Protein AF-A0A8T0YC42-F1 (afdb_monomer_lite)

Structure (mmCIF, N/CA/C/O backbone):
data_AF-A0A8T0YC42-F1
#
_entry.id   AF-A0A8T0YC42-F1
#
loop_
_atom_site.group_PDB
_atom_site.id
_atom_site.type_symbol
_atom_site.label_atom_id
_atom_site.label_alt_id
_atom_site.label_comp_id
_atom_site.label_asym_id
_atom_site.label_entity_id
_atom_site.label_seq_id
_atom_site.pdbx_PDB_ins_code
_atom_site.Cartn_x
_atom_site.Cartn_y
_atom_site.Cartn_z
_atom_site.occupancy
_atom_site.B_iso_or_equiv
_atom_site.auth_seq_id
_atom_site.auth_comp_id
_atom_site.auth_asym_id
_atom_site.auth_atom_id
_atom_site.pdbx_PDB_model_num
ATOM 1 N N . MET A 1 1 ? -12.239 -12.175 25.244 1.00 77.94 1 MET A N 1
ATOM 2 C CA . MET A 1 1 ? -12.585 -11.251 26.354 1.00 77.94 1 MET A CA 1
ATOM 3 C C . MET A 1 1 ? -13.807 -10.373 26.078 1.00 77.94 1 MET A C 1
ATOM 5 O O . MET A 1 1 ? -14.738 -10.450 26.862 1.00 77.94 1 MET A O 1
ATOM 9 N N . ARG A 1 2 ? -13.878 -9.600 24.978 1.00 87.69 2 ARG A N 1
ATOM 10 C CA . ARG A 1 2 ? -14.980 -8.627 24.759 1.00 87.69 2 ARG A CA 1
ATOM 11 C C . ARG A 1 2 ? -16.399 -9.222 24.763 1.00 87.69 2 ARG A C 1
ATOM 13 O O . ARG A 1 2 ? -17.273 -8.683 25.426 1.00 87.69 2 ARG A O 1
ATOM 20 N N . TRP A 1 3 ? -16.608 -10.341 24.064 1.00 89.44 3 TRP A N 1
ATOM 21 C CA . TRP A 1 3 ? -17.907 -11.028 24.036 1.00 89.44 3 TRP A CA 1
ATOM 22 C C . TRP A 1 3 ? -18.300 -11.611 25.396 1.00 89.44 3 TRP A C 1
ATOM 24 O O . TRP A 1 3 ? -19.439 -11.449 25.804 1.00 89.44 3 TRP A O 1
ATOM 34 N N . ARG A 1 4 ? -17.350 -12.194 26.142 1.00 90.62 4 ARG A N 1
ATOM 35 C CA . ARG A 1 4 ? -17.601 -12.711 27.502 1.00 90.62 4 ARG A CA 1
ATOM 36 C C . ARG A 1 4 ? -18.089 -11.602 28.439 1.00 90.62 4 ARG A C 1
ATOM 38 O O . ARG A 1 4 ? -19.062 -11.801 29.151 1.00 90.62 4 ARG A O 1
ATOM 45 N N . ALA A 1 5 ? -17.464 -10.425 28.374 1.00 90.88 5 ALA A N 1
ATOM 46 C CA . ALA A 1 5 ? -17.879 -9.266 29.161 1.00 90.88 5 ALA A CA 1
ATOM 47 C C . ALA A 1 5 ? -19.314 -8.824 28.840 1.00 90.88 5 ALA A C 1
ATOM 49 O O . ALA A 1 5 ? -20.097 -8.554 29.741 1.00 90.88 5 ALA A O 1
ATOM 50 N N . ILE A 1 6 ? -19.673 -8.795 27.554 1.00 90.25 6 ILE A N 1
ATOM 51 C CA . ILE A 1 6 ? -21.025 -8.416 27.140 1.00 90.25 6 ILE A CA 1
ATOM 52 C C . ILE A 1 6 ? -22.054 -9.469 27.515 1.00 90.25 6 ILE A C 1
ATOM 54 O O . ILE A 1 6 ? -23.131 -9.092 27.947 1.00 90.25 6 ILE A O 1
ATOM 58 N N . VAL A 1 7 ? -21.745 -10.758 27.384 1.00 92.06 7 VAL A N 1
ATOM 59 C CA . VAL A 1 7 ? -22.663 -11.823 27.804 1.00 92.06 7 VAL A CA 1
ATOM 60 C C . VAL A 1 7 ? -22.965 -11.695 29.300 1.00 92.06 7 VAL A C 1
ATOM 62 O O . VAL A 1 7 ? -24.129 -11.702 29.681 1.00 92.06 7 VAL A O 1
ATOM 65 N N . LEU A 1 8 ? -21.947 -11.473 30.137 1.00 92.38 8 LEU A N 1
ATOM 66 C CA . LEU A 1 8 ? -22.137 -11.250 31.575 1.00 92.38 8 LEU A CA 1
ATOM 67 C C . LEU A 1 8 ? -22.990 -10.009 31.877 1.00 92.38 8 LEU A C 1
ATOM 69 O O . LEU A 1 8 ? -23.868 -10.061 32.728 1.00 92.38 8 LEU A O 1
ATOM 73 N N . MET A 1 9 ? -22.775 -8.909 31.157 1.00 90.69 9 MET A N 1
ATOM 74 C CA . MET A 1 9 ? -23.529 -7.671 31.378 1.00 90.69 9 MET A CA 1
ATOM 75 C C . MET A 1 9 ? -24.954 -7.697 30.805 1.00 90.69 9 MET A C 1
ATOM 77 O O . MET A 1 9 ? -25.846 -7.094 31.384 1.00 90.69 9 MET A O 1
ATOM 81 N N . TYR A 1 10 ? -25.163 -8.319 29.641 1.00 88.75 10 TYR A N 1
ATOM 82 C CA . TYR A 1 10 ? -26.409 -8.225 28.869 1.00 88.75 10 TYR A CA 1
ATOM 83 C C . TYR A 1 10 ? -27.331 -9.432 29.060 1.00 88.75 10 TYR A C 1
ATOM 85 O O . TYR A 1 10 ? -28.539 -9.253 29.112 1.00 88.75 10 TYR A O 1
ATOM 93 N N . VAL A 1 11 ? -26.777 -10.646 29.157 1.00 90.38 11 VAL A N 1
ATOM 94 C CA . VAL A 1 11 ? -27.565 -11.879 29.350 1.00 90.38 11 VAL A CA 1
ATOM 95 C C . VAL A 1 11 ? -27.768 -12.152 30.835 1.00 90.38 11 VAL A C 1
ATOM 97 O O . VAL A 1 11 ? -28.872 -12.469 31.256 1.00 90.38 11 VAL A O 1
ATOM 100 N N . TYR A 1 12 ? -26.705 -12.004 31.628 1.00 92.81 12 TYR A N 1
ATOM 101 C CA . TYR A 1 12 ? -26.731 -12.301 33.062 1.00 92.81 12 TYR A CA 1
ATOM 102 C C . TYR A 1 12 ? -26.984 -11.070 33.944 1.00 92.81 12 TYR A C 1
ATOM 104 O O . TYR A 1 12 ? -27.000 -11.200 35.164 1.00 92.81 12 TYR A O 1
ATOM 112 N N . SER A 1 13 ? -27.165 -9.884 33.348 1.00 89.94 13 SER A N 1
ATOM 113 C CA . SER A 1 13 ? -27.439 -8.621 34.055 1.00 89.94 13 SER A CA 1
ATOM 114 C C . SER A 1 13 ? -26.465 -8.310 35.203 1.00 89.94 13 SER A C 1
ATOM 116 O O . SER A 1 13 ? -26.831 -7.664 36.183 1.00 89.94 13 SER A O 1
ATOM 118 N N . VAL A 1 14 ? -25.211 -8.764 35.094 1.00 91.50 14 VAL A N 1
ATOM 119 C CA . VAL A 1 14 ? -24.181 -8.539 36.115 1.00 91.50 14 VAL A CA 1
ATOM 120 C C . VAL A 1 14 ? -23.726 -7.083 36.074 1.00 91.50 14 VAL A C 1
ATOM 122 O O . VAL A 1 14 ? -23.529 -6.504 35.000 1.00 91.50 14 VAL A O 1
ATOM 125 N N . GLU A 1 15 ? -23.508 -6.495 37.251 1.00 92.25 15 GLU A N 1
ATOM 126 C CA . GLU A 1 15 ? -23.072 -5.109 37.371 1.00 92.25 15 GLU A CA 1
ATOM 127 C C . GLU A 1 15 ? -21.742 -4.855 36.641 1.00 92.25 15 GLU A C 1
ATOM 129 O O . GLU A 1 15 ? -20.778 -5.625 36.719 1.00 92.25 15 GLU A O 1
ATOM 134 N N . THR A 1 16 ? -21.670 -3.722 35.938 1.00 90.50 16 THR A N 1
ATOM 135 C CA . THR A 1 16 ? -20.488 -3.346 35.147 1.00 90.50 16 THR A CA 1
ATOM 136 C C . THR A 1 16 ? -19.205 -3.242 35.976 1.00 90.50 16 THR A C 1
ATOM 138 O O . THR A 1 16 ? -18.130 -3.534 35.451 1.00 90.50 16 THR A O 1
ATOM 141 N N . ALA A 1 17 ? -19.308 -2.867 37.255 1.00 91.94 17 ALA A N 1
ATOM 142 C CA . ALA A 1 17 ? -18.184 -2.796 38.183 1.00 91.94 17 ALA A CA 1
ATOM 143 C C . ALA A 1 17 ? -17.611 -4.190 38.483 1.00 91.94 17 ALA A C 1
ATOM 145 O O . ALA A 1 17 ? -16.402 -4.390 38.383 1.00 91.94 17 ALA A O 1
ATOM 146 N N . THR A 1 18 ? -18.468 -5.178 38.742 1.00 91.81 18 THR A N 1
ATOM 147 C CA . THR A 1 18 ? -18.066 -6.569 38.997 1.00 91.81 18 THR A CA 1
ATOM 148 C C . THR A 1 18 ? -17.459 -7.216 37.758 1.00 91.81 18 THR A C 1
ATOM 150 O O . THR A 1 18 ? -16.449 -7.911 37.827 1.00 91.81 18 THR A O 1
ATOM 153 N N . VAL A 1 19 ? -18.023 -6.952 36.577 1.00 92.69 19 VAL A N 1
ATOM 154 C CA . VAL A 1 19 ? -17.445 -7.451 35.320 1.00 92.69 19 VAL A CA 1
ATOM 155 C C . VAL A 1 19 ? -16.082 -6.802 35.048 1.00 92.69 19 VAL A C 1
ATOM 157 O O . VAL A 1 19 ? -15.172 -7.470 34.555 1.00 92.69 19 VAL A O 1
ATOM 160 N N . ALA A 1 20 ? -15.915 -5.520 35.390 1.00 93.44 20 ALA A N 1
ATOM 161 C CA . ALA A 1 20 ? -14.646 -4.808 35.262 1.00 93.44 20 ALA A CA 1
ATOM 162 C C . ALA A 1 20 ? -13.553 -5.400 36.159 1.00 93.44 20 ALA A C 1
ATOM 164 O O . ALA A 1 20 ? -12.429 -5.585 35.687 1.00 93.44 20 ALA A O 1
ATOM 165 N N . THR A 1 21 ? -13.876 -5.737 37.410 1.00 93.50 21 THR A N 1
ATOM 166 C CA . THR A 1 21 ? -12.927 -6.344 38.353 1.00 93.50 21 THR A CA 1
ATOM 167 C C . THR A 1 21 ? -12.585 -7.780 37.964 1.00 93.50 21 THR A C 1
ATOM 169 O O . THR A 1 21 ? -11.407 -8.103 37.837 1.00 93.50 21 THR A O 1
ATOM 172 N N . VAL A 1 22 ? -13.584 -8.618 37.665 1.00 92.81 22 VAL A N 1
ATOM 173 C CA . VAL A 1 22 ? -13.388 -10.035 37.301 1.00 92.81 22 VAL A CA 1
ATOM 174 C C . VAL A 1 22 ? -12.597 -10.192 36.000 1.00 92.81 22 VAL A C 1
ATOM 176 O O . VAL A 1 22 ? -11.754 -11.078 35.884 1.00 92.81 22 VAL A O 1
ATOM 179 N N . LEU A 1 23 ? -12.854 -9.343 35.001 1.00 90.56 23 LEU A N 1
ATOM 180 C CA . LEU A 1 23 ? -12.176 -9.416 33.702 1.00 90.56 23 LEU A CA 1
ATOM 181 C C . LEU A 1 23 ? -10.963 -8.482 33.591 1.00 90.56 23 LEU A C 1
ATOM 183 O O . LEU A 1 23 ? -10.387 -8.389 32.504 1.00 90.56 23 LEU A O 1
ATOM 187 N N . GLY A 1 24 ? -10.608 -7.749 34.651 1.00 92.12 24 GLY A N 1
ATOM 188 C CA . GLY A 1 24 ? -9.506 -6.779 34.649 1.00 92.12 24 GLY A CA 1
ATOM 189 C C . GLY A 1 24 ? -9.635 -5.713 33.554 1.00 92.12 24 GLY A C 1
ATOM 190 O O . GLY A 1 24 ? -8.649 -5.321 32.933 1.00 92.12 24 GLY A O 1
ATOM 191 N N . THR A 1 25 ? -10.861 -5.292 33.230 1.00 91.25 25 THR A N 1
ATOM 192 C CA . THR A 1 25 ? -11.139 -4.365 32.122 1.00 91.25 25 THR A CA 1
ATOM 193 C C . THR A 1 25 ? -11.740 -3.067 32.643 1.00 91.25 25 THR A C 1
ATOM 195 O O . THR A 1 25 ? -12.588 -3.090 33.520 1.00 91.25 25 THR A O 1
ATOM 198 N N . SER A 1 26 ? -11.377 -1.912 32.078 1.00 92.81 26 SER A N 1
ATOM 199 C CA . SER A 1 26 ? -11.952 -0.645 32.547 1.00 92.81 26 SER A CA 1
ATOM 200 C C . SER A 1 26 ? -13.455 -0.533 32.259 1.00 92.81 26 SER A C 1
ATOM 202 O O . SER A 1 26 ? -13.915 -0.846 31.156 1.00 92.81 26 SER A O 1
ATOM 204 N N . VAL A 1 27 ? -14.207 0.029 33.213 1.00 91.81 27 VAL A N 1
ATOM 205 C CA . VAL A 1 27 ? -15.653 0.305 33.085 1.00 91.81 27 VAL A CA 1
ATOM 206 C C . VAL A 1 27 ? -15.957 1.126 31.825 1.00 91.81 27 VAL A C 1
ATOM 208 O O . VAL A 1 27 ? -16.914 0.854 31.103 1.00 91.81 27 VAL A O 1
ATOM 211 N N . ARG A 1 28 ? -15.082 2.079 31.472 1.00 91.44 28 ARG A N 1
ATOM 212 C CA . ARG A 1 28 ? -15.203 2.871 30.233 1.00 91.44 28 ARG A CA 1
ATOM 213 C C . ARG A 1 28 ? -15.161 2.005 28.969 1.00 91.44 28 ARG A C 1
ATOM 215 O O . ARG A 1 28 ? -15.899 2.264 28.017 1.00 91.44 28 ARG A O 1
ATOM 222 N N . SER A 1 29 ? -14.304 0.983 28.943 1.00 90.75 29 SER A N 1
ATOM 223 C CA . SER A 1 29 ? -14.208 0.057 27.808 1.00 90.75 29 SER A CA 1
ATOM 224 C C . SER A 1 29 ? -15.459 -0.806 27.694 1.00 90.75 29 SER A C 1
ATOM 226 O O . SER A 1 29 ? -15.990 -0.948 26.592 1.00 90.75 29 SER A O 1
ATOM 228 N N . LEU A 1 30 ? -15.962 -1.304 28.828 1.00 92.12 30 LEU A N 1
ATOM 229 C CA . LEU A 1 30 ? -17.213 -2.061 28.907 1.00 92.12 30 LEU A CA 1
ATOM 230 C C . LEU A 1 30 ? -18.400 -1.235 28.404 1.00 92.12 30 LEU A C 1
ATOM 232 O O . LEU A 1 30 ? -19.116 -1.676 27.506 1.00 92.12 30 LEU A O 1
ATOM 236 N N . GLY A 1 31 ? -18.541 0.008 28.875 1.00 90.88 31 GLY A N 1
ATOM 237 C CA . GLY A 1 31 ? -19.588 0.924 28.416 1.00 90.88 31 GLY A CA 1
ATOM 238 C C . GLY A 1 31 ? -19.510 1.219 26.914 1.00 90.88 31 GLY A C 1
ATOM 239 O O . GLY A 1 31 ? -20.532 1.249 26.225 1.00 90.88 31 GLY A O 1
ATOM 240 N N . ARG A 1 32 ? -18.299 1.368 26.358 1.00 89.81 32 ARG A N 1
ATOM 241 C CA . ARG A 1 32 ? -18.109 1.557 24.910 1.00 89.81 32 ARG A CA 1
ATOM 242 C C . ARG A 1 32 ? -18.530 0.325 24.109 1.00 89.81 32 ARG A C 1
ATOM 244 O O . ARG A 1 32 ? -19.129 0.479 23.045 1.00 89.81 32 ARG A O 1
ATOM 251 N N . TRP A 1 33 ? -18.206 -0.877 24.582 1.00 90.75 33 TRP A N 1
ATOM 252 C CA . TRP A 1 33 ? -18.598 -2.125 23.922 1.00 90.75 33 TRP A CA 1
ATOM 253 C C . TRP A 1 33 ? -20.109 -2.348 24.001 1.00 90.75 33 TRP A C 1
ATOM 255 O O . TRP A 1 33 ? -20.721 -2.657 22.982 1.00 90.75 33 TRP A O 1
ATOM 265 N N . TYR A 1 34 ? -20.713 -2.089 25.161 1.00 89.12 34 TYR A N 1
ATOM 266 C CA . TYR A 1 34 ? -22.157 -2.173 25.369 1.00 89.12 34 TYR A CA 1
ATOM 267 C C . TYR A 1 34 ? -22.934 -1.207 24.463 1.00 89.12 34 TYR A C 1
ATOM 269 O O . TYR A 1 34 ? -23.887 -1.583 23.785 1.00 89.12 34 TYR A O 1
ATOM 277 N N . ARG A 1 35 ? -22.484 0.048 24.347 1.00 90.00 35 ARG A N 1
ATOM 278 C CA . ARG A 1 35 ? -23.101 1.006 23.417 1.00 90.00 35 ARG A CA 1
ATOM 279 C C . ARG A 1 35 ? -22.968 0.561 21.960 1.00 90.00 35 ARG A C 1
ATOM 281 O O . ARG A 1 35 ? -23.878 0.776 21.166 1.00 90.00 35 ARG A O 1
ATOM 288 N N . ARG A 1 36 ? -21.837 -0.052 21.601 1.00 87.38 36 ARG A N 1
ATOM 289 C CA . ARG A 1 36 ? -21.600 -0.536 20.238 1.00 87.38 36 ARG A CA 1
ATOM 290 C C . ARG A 1 36 ? -22.492 -1.723 19.887 1.00 87.38 36 ARG A C 1
ATOM 292 O O . ARG A 1 36 ? -23.058 -1.708 18.801 1.00 87.38 36 ARG A O 1
ATOM 299 N N . ILE A 1 37 ? -22.680 -2.690 20.789 1.00 90.00 37 ILE A N 1
ATOM 300 C CA . ILE A 1 37 ? -23.564 -3.825 20.499 1.00 90.00 37 ILE A CA 1
ATOM 301 C C . ILE A 1 37 ? -25.017 -3.371 20.330 1.00 90.00 37 ILE A C 1
ATOM 303 O O . ILE A 1 37 ? -25.670 -3.811 19.393 1.00 90.00 37 ILE A O 1
ATOM 307 N N . ARG A 1 38 ? -25.484 -2.399 21.130 1.00 86.94 38 ARG A N 1
ATOM 308 C CA . ARG A 1 38 ? -26.826 -1.816 20.952 1.00 86.94 38 ARG A CA 1
ATOM 309 C C . ARG A 1 38 ? -27.004 -1.084 19.619 1.00 86.94 38 ARG A C 1
ATOM 311 O O . ARG A 1 38 ? -28.122 -1.010 19.131 1.00 86.94 38 ARG A O 1
ATOM 318 N N . LYS A 1 39 ? -25.930 -0.526 19.048 1.00 88.19 39 LYS A N 1
ATOM 319 C CA . LYS A 1 39 ? -25.987 0.236 17.790 1.00 88.19 39 LYS A CA 1
ATOM 320 C C . LYS A 1 39 ? -25.787 -0.629 16.542 1.00 88.19 39 LYS A C 1
ATOM 322 O O . LYS A 1 39 ? -26.446 -0.398 15.540 1.00 88.19 39 LYS A O 1
ATOM 327 N N . THR A 1 40 ? -24.840 -1.564 16.579 1.00 84.44 40 THR A N 1
ATOM 328 C CA . THR A 1 40 ? -24.346 -2.287 15.390 1.00 84.44 40 THR A CA 1
ATOM 329 C C . THR A 1 40 ? -24.599 -3.797 15.476 1.00 84.44 40 THR A C 1
ATOM 331 O O . THR A 1 40 ? -24.353 -4.510 14.513 1.00 84.44 40 THR A O 1
ATOM 334 N N . GLY A 1 41 ? -25.018 -4.322 16.634 1.00 85.25 41 GLY A N 1
ATOM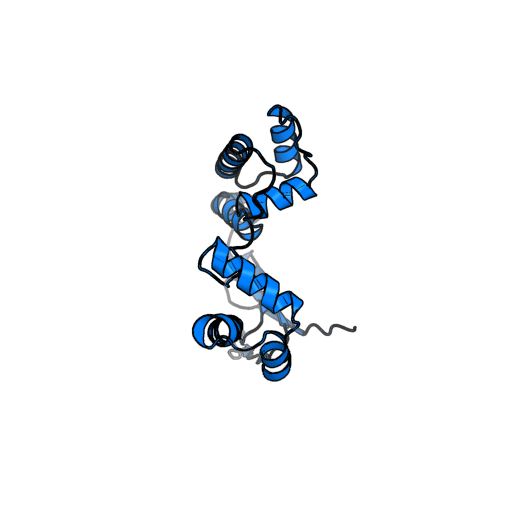 335 C CA . GLY A 1 41 ? -25.139 -5.767 16.879 1.00 85.25 41 GLY A CA 1
ATOM 336 C C . GLY A 1 41 ? -23.797 -6.498 17.020 1.00 85.25 41 GLY A C 1
ATOM 337 O O . GLY A 1 41 ? -23.768 -7.700 17.263 1.00 85.25 41 GLY A O 1
ATOM 338 N N . ASN A 1 42 ? -22.667 -5.790 16.903 1.00 84.88 42 ASN A N 1
ATOM 339 C CA . ASN A 1 42 ? -21.331 -6.377 16.968 1.00 84.88 42 ASN A CA 1
ATOM 340 C C . ASN A 1 42 ? -20.418 -5.611 17.933 1.00 84.88 42 ASN A C 1
ATOM 342 O O . ASN A 1 42 ? -20.509 -4.399 18.117 1.00 84.88 42 ASN A O 1
ATOM 346 N N . VAL A 1 43 ? -19.508 -6.348 18.555 1.00 82.06 43 VAL A N 1
ATOM 347 C CA . VAL A 1 43 ? -18.555 -5.878 19.567 1.00 82.06 43 VAL A CA 1
ATOM 348 C C . VAL A 1 43 ? -17.187 -5.597 18.955 1.00 82.06 43 VAL A C 1
ATOM 350 O O . VAL A 1 43 ? -16.390 -4.808 19.484 1.00 82.06 43 VAL A O 1
ATOM 353 N N . LEU A 1 44 ? -16.891 -6.266 17.840 1.00 81.06 44 LEU A N 1
ATOM 354 C CA . LEU A 1 44 ? -15.644 -6.094 17.117 1.00 81.06 44 LEU A CA 1
ATOM 355 C C . LEU 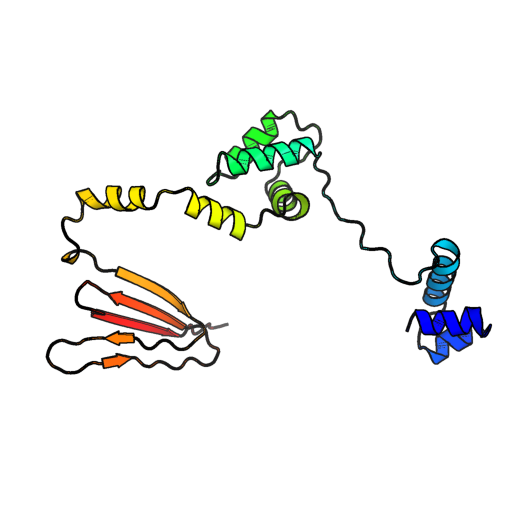A 1 44 ? -15.520 -4.652 16.619 1.00 81.06 44 LEU A C 1
ATOM 357 O O . LEU A 1 44 ? -16.496 -3.920 16.462 1.00 81.06 44 LEU A O 1
ATOM 361 N N . LYS A 1 45 ? -14.275 -4.198 16.468 1.00 71.81 45 LYS A N 1
ATOM 362 C CA . LYS A 1 45 ? -14.039 -2.919 15.802 1.00 71.81 45 LYS A CA 1
ATOM 363 C C . LYS A 1 45 ? -14.458 -3.097 14.347 1.00 71.81 45 LYS A C 1
ATOM 365 O O . LYS A 1 45 ? -14.152 -4.138 13.765 1.00 71.81 45 LYS A O 1
ATOM 370 N N . ASP A 1 46 ? -15.101 -2.080 13.785 1.00 69.44 46 ASP A N 1
ATOM 371 C CA . ASP A 1 46 ? -15.274 -2.001 12.340 1.00 69.44 46 ASP A CA 1
ATOM 372 C C . ASP A 1 46 ? -13.910 -2.183 11.674 1.00 69.44 46 ASP A C 1
ATOM 374 O O . ASP A 1 46 ? -12.873 -1.806 12.249 1.00 69.44 46 ASP A O 1
ATOM 378 N N . LYS A 1 47 ? -13.908 -2.789 10.479 1.00 70.62 47 LYS A N 1
ATOM 379 C CA . LYS A 1 47 ? -12.695 -2.876 9.661 1.00 70.62 47 LYS A CA 1
ATOM 380 C C . LYS A 1 47 ? -12.059 -1.481 9.636 1.00 70.62 47 LYS A C 1
ATOM 382 O O . LYS A 1 47 ? -12.801 -0.496 9.533 1.00 70.62 47 LYS A O 1
ATOM 387 N N . PRO A 1 48 ? -10.728 -1.370 9.816 1.00 65.25 48 PRO A N 1
ATOM 388 C CA . PRO A 1 48 ? -10.078 -0.071 9.789 1.00 65.25 48 PRO A CA 1
ATOM 389 C C . PRO A 1 48 ? -10.545 0.640 8.529 1.00 65.25 48 PRO A C 1
ATOM 391 O O . PRO A 1 48 ? -10.535 0.036 7.457 1.00 65.25 48 PRO A O 1
ATOM 394 N N . ARG A 1 49 ? -11.017 1.882 8.691 1.00 60.75 49 ARG A N 1
ATOM 395 C CA . ARG A 1 49 ? -11.422 2.731 7.573 1.00 60.75 49 ARG A CA 1
ATOM 396 C C . ARG A 1 49 ? -10.31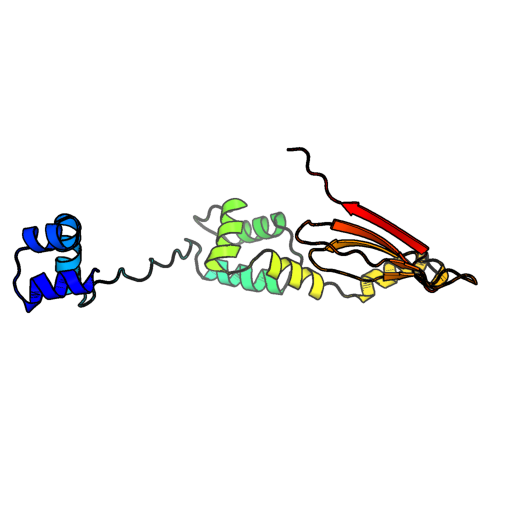7 2.614 6.534 1.00 60.75 49 ARG A C 1
ATOM 398 O O . ARG A 1 49 ? -9.168 2.924 6.866 1.00 60.75 49 ARG A O 1
ATOM 405 N N . THR A 1 50 ? -10.637 2.072 5.360 1.00 58.09 50 THR A N 1
ATOM 406 C CA . THR A 1 50 ? -9.657 1.900 4.293 1.00 58.09 50 THR A CA 1
ATOM 407 C C . THR A 1 50 ? -9.048 3.274 4.092 1.00 58.09 50 THR A C 1
ATOM 409 O O . THR A 1 50 ? -9.766 4.228 3.797 1.00 58.09 50 THR A O 1
ATOM 412 N N . ARG A 1 51 ? -7.753 3.419 4.388 1.00 58.41 51 ARG A N 1
ATOM 413 C CA . ARG A 1 51 ? -7.025 4.665 4.144 1.00 58.41 51 ARG A CA 1
ATOM 414 C C . ARG A 1 51 ? -6.776 4.727 2.641 1.00 58.41 51 ARG A C 1
ATOM 416 O O . ARG A 1 51 ? -5.635 4.631 2.219 1.00 58.41 51 ARG A O 1
ATOM 423 N N . THR A 1 52 ? -7.849 4.794 1.855 1.00 53.78 52 THR A N 1
ATOM 424 C CA . THR A 1 52 ? -7.777 5.229 0.467 1.00 53.78 52 THR A CA 1
ATOM 425 C C . THR A 1 52 ? -7.242 6.645 0.523 1.00 53.78 52 THR A C 1
ATOM 427 O O . THR A 1 52 ? -7.751 7.486 1.278 1.00 53.78 52 THR A O 1
ATOM 430 N N . SER A 1 53 ? -6.134 6.882 -0.156 1.00 55.44 53 SER A N 1
ATOM 431 C CA . SER A 1 53 ? -5.598 8.215 -0.262 1.00 55.44 53 SER A CA 1
ATOM 432 C C . SER A 1 53 ? -6.568 9.105 -1.034 1.00 55.44 53 SER A C 1
ATOM 434 O O . SER A 1 53 ? -7.555 8.683 -1.634 1.00 55.44 53 SER A O 1
ATOM 436 N N . ARG A 1 54 ? -6.274 10.390 -0.911 1.00 67.56 54 ARG A N 1
ATOM 437 C CA . ARG A 1 54 ? -7.057 11.532 -1.358 1.00 67.56 54 ARG A CA 1
ATOM 438 C C . ARG A 1 54 ? -7.033 11.722 -2.878 1.00 67.56 54 ARG A C 1
ATOM 440 O O . ARG A 1 54 ? -7.533 12.742 -3.336 1.00 67.56 54 ARG A O 1
ATOM 447 N N . TRP A 1 55 ? -6.399 10.821 -3.632 1.00 78.00 55 TRP A N 1
ATOM 448 C CA . TRP A 1 55 ? -6.250 10.988 -5.072 1.00 78.00 55 TRP A CA 1
ATOM 449 C C . TRP A 1 55 ? -7.563 10.607 -5.769 1.00 78.00 55 TRP A C 1
ATOM 451 O O . TRP A 1 55 ? -8.111 9.537 -5.490 1.00 78.00 55 TRP A O 1
ATOM 461 N N . PRO A 1 56 ? -8.104 11.475 -6.640 1.00 81.44 56 PRO A N 1
ATOM 462 C CA . PRO A 1 56 ? -9.275 11.161 -7.437 1.00 81.44 56 PRO A CA 1
ATOM 463 C C . PRO A 1 56 ? -9.052 9.906 -8.284 1.00 81.44 56 PRO A C 1
ATOM 465 O O . PRO A 1 56 ? -7.951 9.642 -8.770 1.00 81.44 56 PRO A O 1
ATOM 468 N N . SER A 1 57 ? -10.126 9.154 -8.514 1.00 81.56 57 SER A N 1
ATOM 469 C CA . SER A 1 57 ? -10.093 7.911 -9.291 1.00 81.56 57 SER A CA 1
ATOM 470 C C . SER A 1 57 ? -9.543 8.093 -10.709 1.00 81.56 57 SER A C 1
ATOM 472 O O . SER A 1 57 ? -8.849 7.203 -11.195 1.00 81.56 57 SER A O 1
ATOM 474 N N . HIS A 1 58 ? -9.802 9.237 -11.353 1.00 83.69 58 HIS A N 1
ATOM 475 C CA . HIS A 1 58 ? -9.310 9.524 -12.704 1.00 83.69 58 HIS A CA 1
ATOM 476 C C . HIS A 1 58 ? -7.777 9.628 -12.760 1.00 83.69 58 HIS A C 1
ATOM 478 O O . HIS A 1 58 ? -7.166 9.082 -13.673 1.00 83.69 58 HIS A O 1
ATOM 484 N N . VAL A 1 59 ? -7.144 10.229 -11.745 1.00 85.00 59 VAL A N 1
ATOM 485 C CA . VAL A 1 59 ? -5.677 10.327 -11.649 1.00 85.00 59 VAL A CA 1
ATOM 486 C C . VAL A 1 59 ? -5.069 8.939 -11.454 1.00 85.00 59 VAL A C 1
ATOM 488 O O . VAL A 1 59 ? -4.090 8.575 -12.099 1.00 85.00 59 VAL A O 1
ATOM 491 N N . CYS A 1 60 ? -5.683 8.121 -10.598 1.00 85.38 60 CYS A N 1
ATOM 492 C CA . CYS A 1 60 ? -5.261 6.740 -10.383 1.00 85.38 60 CYS A CA 1
ATOM 493 C C . CYS A 1 60 ? -5.360 5.891 -11.661 1.00 85.38 60 CYS A C 1
ATOM 495 O O . CYS A 1 60 ? -4.460 5.097 -11.939 1.00 85.38 60 CYS A O 1
ATOM 497 N N . ALA A 1 61 ? -6.431 6.063 -12.441 1.00 86.44 61 ALA A N 1
ATOM 498 C CA . ALA A 1 61 ? -6.611 5.379 -13.718 1.00 86.44 61 ALA A CA 1
ATOM 499 C C . ALA A 1 61 ? -5.544 5.800 -14.740 1.00 86.44 61 ALA A C 1
ATOM 501 O O . ALA A 1 61 ? -4.925 4.930 -15.351 1.00 86.44 61 ALA A O 1
ATOM 502 N N . PHE A 1 62 ? -5.264 7.104 -14.845 1.00 88.44 62 PHE A N 1
ATOM 503 C CA . PHE A 1 62 ? -4.203 7.625 -15.705 1.00 88.44 62 PHE A CA 1
ATOM 504 C C . PHE A 1 62 ? -2.840 7.020 -15.359 1.00 88.44 62 PHE A C 1
ATOM 506 O O . PHE A 1 62 ? -2.179 6.470 -16.231 1.00 88.44 62 PHE A O 1
ATOM 513 N N . ILE A 1 63 ? -2.437 7.037 -14.083 1.00 87.25 63 ILE A N 1
ATOM 514 C CA . ILE A 1 63 ? -1.142 6.471 -13.667 1.00 87.25 63 ILE A CA 1
ATOM 515 C C . ILE A 1 63 ? -1.083 4.980 -13.986 1.00 87.25 63 ILE A C 1
ATOM 517 O O . ILE A 1 63 ? -0.042 4.472 -14.393 1.00 87.25 63 ILE A O 1
ATOM 521 N N . HIS A 1 64 ? -2.187 4.253 -13.807 1.00 86.94 64 HIS A N 1
ATOM 522 C CA . HIS A 1 64 ? -2.227 2.839 -14.156 1.00 86.94 64 HIS A CA 1
ATOM 523 C C . HIS A 1 64 ? -1.958 2.594 -15.640 1.00 86.94 64 HIS A C 1
ATOM 525 O O . HIS A 1 64 ? -1.214 1.661 -15.945 1.00 86.94 64 HIS A O 1
ATOM 531 N N . GLN A 1 65 ? -2.543 3.408 -16.517 1.00 89.00 65 GLN A N 1
ATOM 532 C CA . GLN A 1 65 ? -2.336 3.340 -17.960 1.00 89.00 65 GLN A CA 1
ATOM 533 C C . GLN A 1 65 ? -0.912 3.774 -18.331 1.00 89.00 65 GLN A C 1
ATOM 535 O O . GLN A 1 65 ? -0.182 3.010 -18.950 1.00 89.00 65 GLN A O 1
ATOM 540 N N . TYR A 1 66 ? -0.453 4.906 -17.802 1.00 88.88 66 TYR A N 1
ATOM 541 C CA . TYR A 1 66 ? 0.897 5.420 -18.023 1.00 88.88 66 TYR A CA 1
ATOM 542 C C . TYR A 1 66 ? 1.989 4.414 -17.620 1.00 88.88 66 TYR A C 1
ATOM 544 O O . TYR A 1 66 ? 2.944 4.187 -18.353 1.00 88.88 66 TYR A O 1
ATOM 552 N N . VAL A 1 67 ? 1.834 3.726 -16.483 1.00 86.62 67 VAL A N 1
ATOM 553 C CA . VAL A 1 67 ? 2.779 2.688 -16.024 1.00 86.62 67 VAL A CA 1
ATOM 554 C C . VAL A 1 67 ? 2.725 1.416 -16.887 1.00 86.62 67 VAL A C 1
ATOM 556 O O . VAL A 1 67 ? 3.669 0.620 -16.863 1.00 86.62 67 VAL A O 1
ATOM 559 N N . GLN A 1 68 ? 1.621 1.161 -17.595 1.00 84.25 68 GLN A N 1
ATOM 560 C CA . GLN A 1 68 ? 1.541 0.065 -18.568 1.00 84.25 68 GLN A CA 1
ATOM 561 C C . GLN A 1 68 ? 2.276 0.423 -19.859 1.00 84.25 68 GLN A C 1
ATOM 563 O O . GLN A 1 68 ? 3.049 -0.403 -20.342 1.00 84.25 68 GLN A O 1
ATOM 568 N N . ASP A 1 69 ? 2.090 1.647 -20.349 1.00 86.50 69 ASP A N 1
ATOM 569 C CA . ASP A 1 69 ? 2.709 2.139 -21.582 1.00 86.50 69 ASP A CA 1
ATOM 570 C C . ASP A 1 69 ? 4.218 2.393 -21.397 1.00 86.50 69 ASP A C 1
ATOM 572 O O . ASP A 1 69 ? 5.030 2.068 -22.265 1.00 86.50 69 ASP A O 1
ATOM 576 N N . HIS A 1 70 ? 4.617 2.874 -20.215 1.00 85.00 70 HIS A N 1
ATOM 577 C CA . HIS A 1 70 ? 5.994 3.224 -19.861 1.00 85.00 70 HIS A CA 1
ATOM 578 C C . HIS A 1 70 ? 6.481 2.428 -18.639 1.00 85.00 70 HIS A C 1
ATOM 580 O O . HIS A 1 70 ? 6.565 2.951 -17.532 1.00 85.00 70 HIS A O 1
ATOM 586 N N . PRO A 1 71 ? 6.863 1.149 -18.786 1.00 77.75 71 PRO A N 1
ATOM 587 C CA . PRO A 1 71 ? 7.290 0.304 -17.663 1.00 77.75 71 PRO A CA 1
ATOM 588 C C . PRO A 1 71 ? 8.621 0.724 -17.008 1.00 77.75 71 PRO A C 1
ATOM 590 O O . PRO A 1 71 ? 8.919 0.269 -15.901 1.00 77.75 71 PRO A O 1
ATOM 593 N N . CYS A 1 72 ? 9.413 1.572 -17.672 1.00 81.25 72 CYS A N 1
ATOM 594 C CA . CYS A 1 72 ? 10.708 2.091 -17.212 1.00 81.25 72 CYS A CA 1
ATOM 595 C C . CYS A 1 72 ? 10.693 3.620 -17.025 1.00 81.25 72 CYS A C 1
ATOM 597 O O . CYS A 1 72 ? 11.686 4.267 -17.334 1.00 81.25 72 CYS A O 1
ATOM 599 N N . PHE A 1 73 ? 9.570 4.190 -16.587 1.00 81.25 73 PHE A N 1
ATOM 600 C CA . PHE A 1 73 ? 9.428 5.636 -16.409 1.00 81.25 73 PHE A CA 1
ATOM 601 C C . PHE A 1 73 ? 10.325 6.198 -15.293 1.00 81.25 73 PHE A C 1
ATOM 603 O O . PHE A 1 73 ? 10.575 5.531 -14.279 1.00 81.25 73 PHE A O 1
ATOM 610 N N . ASP A 1 74 ? 10.735 7.457 -15.451 1.00 83.31 74 ASP A N 1
ATOM 611 C CA . ASP A 1 74 ? 11.414 8.225 -14.411 1.00 83.31 74 ASP A CA 1
ATOM 612 C C . ASP A 1 74 ? 10.410 8.977 -13.526 1.00 83.31 74 ASP A C 1
ATOM 614 O O . ASP A 1 74 ? 9.344 9.416 -13.961 1.00 83.31 74 ASP A O 1
ATOM 618 N N . PHE A 1 75 ? 10.744 9.149 -12.243 1.00 80.62 75 PHE A N 1
ATOM 619 C CA . PHE A 1 75 ? 9.850 9.833 -11.300 1.00 80.62 75 PHE A CA 1
ATOM 620 C C . PHE A 1 75 ? 9.612 11.304 -11.665 1.00 80.62 75 PHE A C 1
ATOM 622 O O . PHE A 1 75 ? 8.512 11.799 -11.434 1.00 80.62 75 PHE A O 1
ATOM 629 N N . GLU A 1 76 ? 10.603 11.988 -12.240 1.00 84.44 76 GLU A N 1
ATOM 630 C CA . GLU A 1 76 ? 10.453 13.381 -12.682 1.00 84.44 76 GLU A CA 1
ATOM 631 C C . GLU A 1 76 ? 9.509 13.509 -13.883 1.00 84.44 76 GLU A C 1
ATOM 633 O O . GLU A 1 76 ? 8.709 14.439 -13.939 1.00 84.44 76 GLU A O 1
ATOM 638 N N . GLU A 1 77 ? 9.531 12.538 -14.797 1.00 86.00 77 GLU A N 1
ATOM 639 C CA . GLU A 1 77 ? 8.623 12.491 -15.946 1.00 86.00 77 GLU A CA 1
ATOM 640 C C . GLU A 1 77 ? 7.178 12.277 -15.481 1.00 86.00 77 GLU A C 1
ATOM 642 O O . GLU A 1 77 ? 6.286 13.056 -15.810 1.00 86.00 77 GLU A O 1
ATOM 647 N N . LEU A 1 78 ? 6.961 11.307 -14.584 1.00 85.75 78 LEU A N 1
ATOM 648 C CA . LEU A 1 78 ? 5.646 11.082 -13.983 1.00 85.75 78 LEU A CA 1
ATOM 649 C C . LEU A 1 78 ? 5.135 12.328 -13.240 1.00 85.75 78 LEU A C 1
ATOM 651 O O . LEU A 1 78 ? 3.938 12.608 -13.243 1.00 85.75 78 LEU A O 1
ATOM 655 N N . ARG A 1 79 ? 6.023 13.085 -12.585 1.00 85.31 79 ARG A N 1
ATOM 656 C CA . ARG A 1 79 ? 5.659 14.347 -11.924 1.00 85.31 79 ARG A CA 1
ATOM 657 C C . ARG A 1 79 ? 5.197 15.396 -12.922 1.00 85.31 79 ARG A C 1
ATOM 659 O O . ARG A 1 79 ? 4.211 16.072 -12.640 1.00 85.31 79 ARG A O 1
ATOM 666 N N . TYR A 1 80 ? 5.895 15.527 -14.044 1.00 86.19 80 TYR A N 1
ATOM 667 C CA . TYR A 1 80 ? 5.548 16.469 -15.100 1.00 86.19 80 TYR A CA 1
ATOM 668 C C . TYR A 1 80 ? 4.172 16.153 -15.702 1.00 86.19 80 TYR A C 1
ATOM 670 O O . TYR A 1 80 ? 3.301 17.020 -15.736 1.00 86.19 80 TYR A O 1
ATOM 678 N N . GLU A 1 81 ? 3.923 14.889 -16.042 1.00 86.31 81 GLU A N 1
ATOM 679 C CA . GLU A 1 81 ? 2.633 14.433 -16.580 1.00 86.31 81 GLU A CA 1
ATOM 680 C C . GLU A 1 81 ? 1.474 14.657 -15.594 1.00 86.31 81 GLU A C 1
ATOM 682 O O . GLU A 1 81 ? 0.387 15.105 -15.959 1.00 86.31 81 GLU A O 1
ATOM 687 N N . LEU A 1 82 ? 1.713 14.430 -14.299 1.00 85.88 82 LEU A N 1
ATOM 688 C CA . LEU A 1 82 ? 0.718 14.692 -13.255 1.00 85.88 82 LEU A CA 1
ATOM 689 C C . LEU A 1 82 ? 0.447 16.185 -13.028 1.00 85.88 82 LEU A C 1
ATOM 691 O O . LEU A 1 82 ? -0.650 16.547 -12.599 1.00 85.88 82 LEU A O 1
ATOM 695 N N . GLN A 1 83 ? 1.424 17.056 -13.288 1.00 83.12 83 GLN A N 1
ATOM 696 C CA . GLN A 1 83 ? 1.216 18.505 -13.267 1.00 83.12 83 GLN A CA 1
ATOM 697 C C . GLN A 1 83 ? 0.418 18.975 -14.487 1.00 83.12 83 GLN A C 1
ATOM 699 O O . GLN A 1 83 ? -0.398 19.884 -14.351 1.00 83.12 83 GLN A O 1
ATOM 704 N N . ALA A 1 84 ? 0.607 18.337 -15.645 1.00 82.81 84 ALA A N 1
ATOM 705 C CA . ALA A 1 84 ? -0.104 18.660 -16.879 1.00 82.81 84 ALA A CA 1
ATOM 706 C C . ALA A 1 84 ? -1.597 18.275 -16.847 1.00 82.81 84 ALA A C 1
ATOM 708 O O . ALA A 1 84 ? -2.415 18.937 -17.479 1.00 82.81 84 ALA A O 1
ATOM 709 N N . LEU A 1 85 ? -1.975 17.253 -16.072 1.00 77.25 85 LEU A N 1
ATOM 710 C CA . LEU A 1 85 ? -3.347 16.723 -15.967 1.00 77.25 85 LEU A CA 1
ATOM 711 C C . LEU A 1 85 ? -4.363 17.599 -15.207 1.00 77.25 85 LEU A C 1
ATOM 713 O O . LEU A 1 85 ? -5.433 17.116 -14.844 1.00 77.25 85 LEU A O 1
ATOM 717 N N . ASP A 1 86 ? -4.038 18.871 -14.970 1.00 64.38 86 ASP A N 1
ATOM 718 C CA . ASP A 1 86 ? -4.845 19.839 -14.215 1.00 64.38 86 ASP A CA 1
ATOM 719 C C . ASP A 1 86 ? -5.383 19.267 -12.891 1.00 64.38 86 ASP A C 1
ATOM 721 O O . ASP A 1 86 ? -6.576 19.239 -12.570 1.00 64.38 86 ASP A O 1
ATOM 725 N N . THR A 1 87 ? -4.444 18.745 -12.103 1.00 66.12 87 THR A N 1
ATOM 726 C CA . THR A 1 87 ? -4.719 18.046 -10.853 1.00 66.12 87 THR A CA 1
ATOM 727 C C . THR A 1 87 ? -4.987 19.037 -9.711 1.00 66.12 87 THR A C 1
ATOM 729 O O . THR A 1 87 ? -4.206 19.164 -8.761 1.00 66.12 87 THR A O 1
ATOM 732 N N . THR A 1 88 ? -6.091 19.781 -9.799 1.00 62.28 88 THR A N 1
ATOM 733 C CA . THR A 1 88 ? -6.464 20.818 -8.825 1.00 62.28 88 THR A CA 1
ATOM 734 C C . THR A 1 88 ? -6.562 20.248 -7.399 1.00 62.28 88 THR A C 1
ATOM 736 O O . THR A 1 88 ? -7.459 19.489 -7.040 1.00 62.28 88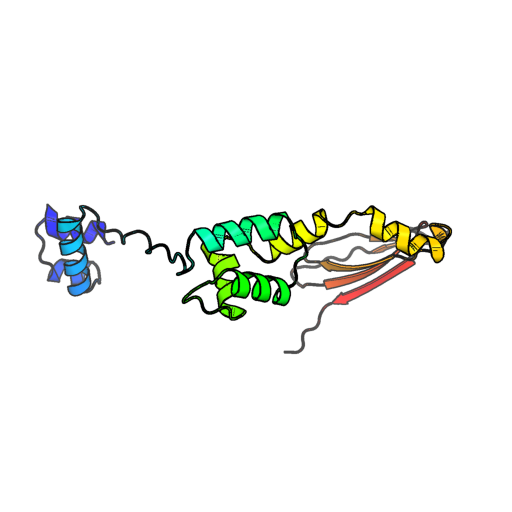 THR A O 1
ATOM 739 N N . GLY A 1 89 ? -5.585 20.600 -6.555 1.00 66.19 89 GLY A N 1
ATOM 740 C CA . GLY A 1 89 ? -5.564 20.261 -5.126 1.00 66.19 89 GLY A CA 1
ATOM 741 C C . GLY A 1 89 ? -4.724 19.045 -4.713 1.00 66.19 89 GLY A C 1
ATOM 742 O O . GLY A 1 89 ? -4.682 18.731 -3.518 1.00 66.19 89 GLY A O 1
ATOM 743 N N . ILE A 1 90 ? -4.014 18.376 -5.632 1.00 72.62 90 ILE A N 1
ATOM 744 C CA . ILE A 1 90 ? -3.067 17.311 -5.261 1.00 72.62 90 ILE A CA 1
ATOM 745 C C . ILE A 1 90 ? -1.656 17.875 -5.129 1.00 72.62 90 ILE A C 1
ATOM 747 O O . ILE A 1 90 ? -1.102 18.479 -6.038 1.00 72.62 90 ILE A O 1
ATOM 751 N N . ASN A 1 91 ? -1.033 17.620 -3.980 1.00 74.44 91 ASN A N 1
ATOM 752 C CA . ASN A 1 91 ? 0.388 17.880 -3.800 1.00 74.44 91 ASN A CA 1
ATOM 753 C C . ASN A 1 91 ? 1.207 16.809 -4.548 1.00 74.44 91 ASN A C 1
ATOM 755 O O . ASN A 1 91 ? 1.175 15.636 -4.174 1.00 74.44 91 ASN A O 1
ATOM 759 N N . VAL A 1 92 ? 1.959 17.225 -5.571 1.00 79.62 92 VAL A N 1
ATOM 760 C CA . VAL A 1 92 ? 2.760 16.358 -6.464 1.00 79.62 92 VAL A CA 1
ATOM 761 C C . VAL A 1 92 ? 4.199 16.157 -5.944 1.00 79.62 92 VAL A C 1
ATOM 763 O O . VAL A 1 92 ? 5.141 15.957 -6.702 1.00 79.62 92 VAL A O 1
ATOM 766 N N . SER A 1 93 ? 4.414 16.224 -4.627 1.00 82.94 93 SER A N 1
ATOM 767 C CA . SER A 1 93 ? 5.713 15.865 -4.038 1.00 82.94 93 SER A CA 1
ATOM 768 C C . SER A 1 93 ? 6.003 14.368 -4.174 1.00 82.94 93 SER A C 1
ATOM 770 O O . SER A 1 93 ? 5.099 13.535 -4.045 1.00 82.94 93 SER A O 1
ATOM 772 N N . ASP A 1 94 ? 7.284 14.012 -4.300 1.00 82.12 94 ASP A N 1
ATOM 773 C CA . ASP A 1 94 ? 7.763 12.625 -4.410 1.00 82.12 94 ASP A CA 1
ATOM 774 C C . ASP A 1 94 ? 7.195 11.721 -3.312 1.00 82.12 94 ASP A C 1
ATOM 776 O O . ASP A 1 94 ? 6.787 10.584 -3.551 1.00 82.12 94 ASP A O 1
ATOM 780 N N . SER A 1 95 ? 7.116 12.245 -2.084 1.00 82.31 95 SER A N 1
ATOM 781 C CA . SER A 1 95 ? 6.581 11.509 -0.937 1.00 82.31 95 SER A CA 1
ATOM 782 C C . SER A 1 95 ? 5.088 11.188 -1.077 1.00 82.31 95 SER A C 1
ATOM 784 O O . SER A 1 95 ? 4.636 10.136 -0.615 1.00 82.31 95 SER A O 1
ATOM 786 N N . THR A 1 96 ? 4.321 12.066 -1.724 1.00 84.44 96 THR A N 1
ATOM 787 C CA . THR A 1 96 ? 2.882 11.895 -1.944 1.00 84.44 96 THR A CA 1
ATOM 788 C C . THR A 1 96 ? 2.637 10.922 -3.089 1.00 84.44 96 THR A C 1
ATOM 790 O O . THR A 1 96 ? 1.839 10.001 -2.923 1.00 84.44 96 THR A O 1
ATOM 793 N N . ILE A 1 97 ? 3.408 11.031 -4.173 1.00 83.81 97 ILE A N 1
ATOM 794 C CA . ILE A 1 97 ? 3.394 10.085 -5.298 1.00 83.81 97 ILE A CA 1
ATOM 795 C C . ILE A 1 97 ? 3.762 8.679 -4.821 1.00 83.81 97 ILE A C 1
ATOM 797 O O . ILE A 1 97 ? 3.026 7.727 -5.058 1.00 83.81 97 ILE A O 1
ATOM 801 N N . CYS A 1 98 ? 4.850 8.531 -4.060 1.00 82.75 98 CYS A N 1
ATOM 802 C CA . CYS A 1 98 ? 5.270 7.231 -3.531 1.00 82.75 98 CYS A CA 1
ATOM 803 C C . CYS A 1 98 ? 4.216 6.599 -2.611 1.00 82.75 98 CYS A C 1
ATOM 805 O O . CYS A 1 98 ? 4.046 5.377 -2.601 1.00 82.75 98 CYS A O 1
ATOM 807 N N . ARG A 1 99 ? 3.506 7.412 -1.817 1.00 81.12 99 ARG A N 1
ATOM 808 C CA . ARG A 1 99 ? 2.386 6.931 -0.998 1.00 81.12 99 ARG A CA 1
ATOM 809 C C . ARG A 1 99 ? 1.212 6.511 -1.875 1.00 81.12 99 ARG A C 1
ATOM 811 O O . ARG A 1 99 ? 0.685 5.431 -1.631 1.00 81.12 99 ARG A O 1
ATOM 818 N N . ALA A 1 100 ? 0.846 7.299 -2.882 1.00 81.38 100 ALA A N 1
ATOM 819 C CA . ALA A 1 100 ? -0.267 6.990 -3.774 1.00 81.38 100 ALA A CA 1
ATOM 820 C C . ALA A 1 100 ? -0.019 5.700 -4.573 1.00 81.38 100 ALA A C 1
ATOM 822 O O . ALA A 1 100 ? -0.822 4.766 -4.536 1.00 81.38 100 ALA A O 1
ATOM 823 N N . LEU A 1 101 ? 1.171 5.576 -5.170 1.00 83.06 101 LEU A N 1
ATOM 824 C CA . LEU A 1 101 ? 1.624 4.362 -5.852 1.00 83.06 101 LEU A CA 1
ATOM 825 C C . LEU A 1 101 ? 1.512 3.130 -4.949 1.00 83.06 101 LEU A C 1
ATOM 827 O O . LEU A 1 101 ? 1.015 2.088 -5.369 1.00 83.06 101 LEU A O 1
ATOM 831 N N . ARG A 1 102 ? 1.939 3.239 -3.687 1.00 83.62 102 ARG A N 1
ATOM 832 C CA . ARG A 1 102 ? 1.953 2.100 -2.766 1.00 83.62 102 ARG A CA 1
ATOM 833 C C . ARG A 1 102 ? 0.582 1.758 -2.185 1.00 83.62 102 ARG A C 1
ATOM 835 O O . ARG A 1 102 ? 0.303 0.574 -2.031 1.00 83.62 102 ARG A O 1
ATOM 842 N N . PHE A 1 103 ? -0.206 2.750 -1.779 1.00 80.38 103 PHE A N 1
ATOM 843 C CA . PHE A 1 103 ? -1.430 2.540 -0.998 1.00 80.38 103 PHE A CA 1
ATOM 844 C C . PHE A 1 103 ? -2.700 2.499 -1.847 1.00 80.38 103 PHE A C 1
ATOM 846 O O . PHE A 1 103 ? -3.604 1.742 -1.502 1.00 80.38 103 PHE A O 1
ATOM 853 N N . ASP A 1 104 ? -2.766 3.257 -2.943 1.00 79.06 104 ASP A N 1
ATOM 854 C CA . ASP A 1 104 ? -3.966 3.308 -3.790 1.00 79.06 104 ASP A CA 1
ATOM 855 C C . ASP A 1 104 ? -3.853 2.372 -4.979 1.00 79.06 104 ASP A C 1
ATOM 857 O O . ASP A 1 104 ? -4.797 1.661 -5.307 1.00 79.06 104 ASP A O 1
ATOM 861 N N . LEU A 1 105 ? -2.669 2.337 -5.588 1.00 78.50 105 LEU A N 1
ATOM 862 C CA . LEU A 1 105 ? -2.413 1.578 -6.811 1.00 78.50 105 LEU A CA 1
ATOM 863 C C . LEU A 1 105 ? -1.769 0.211 -6.526 1.00 78.50 105 LEU A C 1
ATOM 865 O O . LEU A 1 105 ? -1.647 -0.624 -7.418 1.00 78.50 105 LEU A O 1
ATOM 869 N N . ASN A 1 106 ? -1.338 -0.036 -5.279 1.00 82.88 106 ASN A N 1
ATOM 870 C CA . ASN A 1 106 ? -0.589 -1.231 -4.861 1.00 82.88 106 ASN A CA 1
ATOM 871 C C . ASN A 1 106 ? 0.648 -1.535 -5.739 1.00 82.88 106 ASN A C 1
ATOM 873 O O . ASN A 1 106 ? 1.143 -2.666 -5.798 1.00 82.88 106 ASN A O 1
ATOM 877 N N . LEU A 1 107 ? 1.199 -0.511 -6.392 1.00 83.69 107 LEU A N 1
ATOM 878 C CA . LEU A 1 107 ? 2.406 -0.578 -7.201 1.00 83.69 107 LEU A CA 1
ATOM 879 C C . LEU A 1 107 ? 3.620 -0.512 -6.279 1.00 83.69 107 LEU A C 1
ATOM 881 O O . LEU A 1 107 ? 4.107 0.542 -5.871 1.00 83.69 107 LEU A O 1
ATOM 885 N N . THR A 1 108 ? 4.114 -1.689 -5.909 1.00 83.38 108 THR A N 1
ATOM 886 C CA . THR A 1 108 ? 5.345 -1.797 -5.123 1.00 83.38 108 THR A CA 1
ATOM 887 C C . THR A 1 108 ? 6.576 -1.593 -6.002 1.00 83.38 108 THR A C 1
ATOM 889 O O . THR A 1 108 ? 6.579 -1.966 -7.175 1.00 83.38 108 THR A O 1
ATOM 892 N N . ARG A 1 109 ? 7.684 -1.118 -5.409 1.00 81.25 109 ARG A N 1
ATOM 893 C CA . ARG A 1 109 ? 8.998 -1.071 -6.079 1.00 81.25 109 ARG A CA 1
ATOM 894 C C . ARG A 1 109 ? 9.338 -2.407 -6.748 1.00 81.25 109 ARG A C 1
ATOM 896 O O . ARG A 1 109 ? 9.797 -2.419 -7.877 1.00 81.25 109 ARG A O 1
ATOM 903 N N . LYS A 1 110 ? 9.051 -3.538 -6.089 1.00 81.94 110 LYS A N 1
ATOM 904 C CA . LYS A 1 110 ? 9.281 -4.881 -6.646 1.00 81.94 110 LYS A CA 1
ATOM 905 C C . LYS A 1 110 ? 8.481 -5.122 -7.930 1.00 81.94 110 LYS A C 1
ATOM 907 O O . LYS A 1 110 ? 9.029 -5.684 -8.871 1.00 81.94 110 LYS A O 1
ATOM 912 N N . ALA A 1 111 ? 7.212 -4.715 -7.960 1.00 83.31 111 ALA A N 1
ATOM 913 C CA . ALA A 1 111 ? 6.361 -4.851 -9.139 1.00 83.31 111 ALA A CA 1
ATOM 914 C C . ALA A 1 111 ? 6.859 -3.970 -10.295 1.00 83.31 111 ALA A C 1
ATOM 916 O O . ALA A 1 111 ? 7.002 -4.471 -11.407 1.00 83.31 111 ALA A O 1
ATOM 917 N N . LEU A 1 112 ? 7.211 -2.711 -10.014 1.00 82.25 112 LEU A N 1
ATOM 918 C CA . LEU A 1 112 ? 7.768 -1.787 -11.009 1.00 82.25 112 LEU A CA 1
ATOM 919 C C . LEU A 1 112 ? 9.108 -2.289 -11.562 1.00 82.25 112 LEU A C 1
ATOM 921 O O . LEU A 1 112 ? 9.270 -2.424 -12.767 1.00 82.25 112 LEU A O 1
ATOM 925 N N . THR A 1 113 ? 10.043 -2.685 -10.693 1.00 81.69 113 THR A N 1
ATOM 926 C CA . THR A 1 113 ? 11.341 -3.235 -11.116 1.00 81.69 113 THR A CA 1
ATOM 927 C C . THR A 1 113 ? 11.194 -4.542 -11.896 1.00 81.69 113 THR A C 1
ATOM 929 O O . THR A 1 113 ? 11.991 -4.809 -12.790 1.00 81.69 113 THR A O 1
ATOM 932 N N . LYS A 1 114 ? 10.204 -5.382 -11.569 1.00 83.88 114 LYS A N 1
ATOM 933 C CA . LYS A 1 114 ? 9.915 -6.594 -12.344 1.00 83.88 114 LYS A CA 1
ATOM 934 C C . LYS A 1 114 ? 9.446 -6.229 -13.755 1.00 83.88 114 LYS A C 1
ATOM 936 O O . LYS A 1 114 ? 10.031 -6.731 -14.706 1.00 83.88 114 LYS A O 1
ATOM 941 N N . ARG A 1 115 ? 8.484 -5.311 -13.883 1.00 80.94 115 ARG A N 1
ATOM 942 C CA . ARG A 1 115 ? 7.984 -4.849 -15.187 1.00 80.94 115 ARG A CA 1
ATOM 943 C C . ARG A 1 115 ? 9.072 -4.202 -16.033 1.00 80.94 115 ARG A C 1
ATOM 945 O O . ARG A 1 115 ? 9.236 -4.598 -17.174 1.00 80.94 115 ARG A O 1
ATOM 952 N N . ALA A 1 116 ? 9.877 -3.314 -15.452 1.00 79.69 116 ALA A N 1
ATOM 953 C CA . ALA A 1 116 ? 11.013 -2.697 -16.137 1.00 79.69 116 ALA A CA 1
ATOM 954 C C . ALA A 1 116 ? 12.028 -3.731 -16.665 1.00 79.69 116 ALA A C 1
ATOM 956 O O . ALA A 1 116 ? 12.672 -3.548 -17.694 1.00 79.69 116 ALA A O 1
ATOM 957 N N . ARG A 1 117 ? 12.196 -4.855 -15.956 1.00 77.19 117 ARG A N 1
ATOM 958 C CA . ARG A 1 117 ? 13.052 -5.958 -16.420 1.00 77.19 117 ARG A CA 1
ATOM 959 C C . ARG A 1 117 ? 12.415 -6.772 -17.537 1.00 77.19 117 ARG A C 1
ATOM 961 O O . ARG A 1 117 ? 13.154 -7.292 -18.363 1.00 77.19 117 ARG A O 1
ATOM 968 N N . GLU A 1 118 ? 11.098 -6.935 -17.508 1.00 80.25 118 GLU A N 1
ATOM 969 C CA . GLU A 1 118 ? 10.333 -7.688 -18.506 1.00 80.25 118 GLU A CA 1
ATOM 970 C C . GLU A 1 118 ? 10.144 -6.893 -19.801 1.00 80.25 118 GLU A C 1
ATOM 972 O O . GLU A 1 118 ? 10.127 -7.487 -20.872 1.00 80.25 118 GLU A O 1
ATOM 977 N N . SER A 1 119 ? 10.065 -5.565 -19.716 1.00 73.25 119 SER A N 1
ATOM 978 C CA . SER A 1 119 ? 9.917 -4.679 -20.870 1.00 73.25 119 SER A CA 1
ATOM 979 C C . SER A 1 119 ? 11.201 -4.478 -21.664 1.00 73.25 119 SER A C 1
ATOM 981 O O . SER A 1 119 ? 11.141 -4.187 -22.853 1.00 73.25 119 SER A O 1
ATOM 983 N N . MET A 1 120 ? 12.371 -4.629 -21.038 1.00 66.19 120 MET A N 1
ATOM 984 C CA . MET A 1 120 ? 13.639 -4.598 -21.760 1.00 66.19 120 MET A CA 1
ATOM 985 C C . MET A 1 120 ? 13.856 -5.920 -22.514 1.00 66.19 120 MET A C 1
ATOM 987 O O . MET A 1 120 ? 14.053 -6.950 -21.856 1.00 66.19 120 MET A O 1
ATOM 991 N N . PRO A 1 121 ? 13.934 -5.917 -23.861 1.00 62.03 121 PRO A N 1
ATOM 992 C CA . PRO A 1 121 ? 14.264 -7.119 -24.613 1.00 62.03 121 PRO A CA 1
ATOM 993 C C . PRO A 1 121 ? 15.636 -7.627 -24.170 1.00 62.03 121 PRO A C 1
ATOM 995 O O . PRO A 1 121 ? 16.614 -6.871 -24.126 1.00 62.03 121 PRO A O 1
ATOM 998 N N . ARG A 1 122 ? 15.734 -8.918 -23.833 1.00 57.38 122 ARG A N 1
ATOM 999 C CA . ARG A 1 122 ? 17.017 -9.545 -23.459 1.00 57.38 122 ARG A CA 1
ATOM 1000 C C . ARG A 1 122 ? 18.064 -9.392 -24.570 1.00 57.38 122 ARG A C 1
ATOM 1002 O O . ARG A 1 122 ? 19.250 -9.258 -24.279 1.00 57.38 122 ARG A O 1
ATOM 1009 N N . GLU A 1 123 ? 17.605 -9.331 -25.814 1.00 52.84 123 GLU A N 1
ATOM 1010 C CA . GLU A 1 123 ? 18.404 -9.220 -27.035 1.00 52.84 123 GLU A CA 1
ATOM 1011 C C . GLU A 1 123 ? 19.161 -7.888 -27.152 1.00 52.84 123 GLU A C 1
ATOM 1013 O O . GLU A 1 123 ? 20.328 -7.882 -27.546 1.00 52.84 123 GLU A O 1
ATOM 1018 N N . CYS A 1 124 ? 18.584 -6.767 -26.693 1.00 55.22 124 CYS A N 1
ATOM 1019 C CA . CYS A 1 124 ? 19.237 -5.450 -26.758 1.00 55.22 124 CYS A CA 1
ATOM 1020 C C . CYS A 1 124 ? 20.539 -5.375 -25.940 1.00 55.22 124 CYS A C 1
ATOM 1022 O O . CYS A 1 124 ? 21.396 -4.533 -26.210 1.00 55.22 124 CYS A O 1
ATOM 1024 N N . ARG A 1 125 ? 20.717 -6.245 -24.936 1.00 57.28 125 ARG A N 1
ATOM 1025 C CA . ARG A 1 125 ? 21.962 -6.300 -24.150 1.00 57.28 125 ARG A CA 1
ATOM 1026 C C . ARG A 1 125 ? 23.065 -7.066 -24.870 1.00 57.28 125 ARG A C 1
ATOM 1028 O O . ARG A 1 125 ? 24.221 -6.684 -24.748 1.00 57.28 125 ARG A O 1
ATOM 1035 N N . ALA A 1 126 ? 22.713 -8.105 -25.624 1.00 58.22 126 ALA A N 1
ATOM 1036 C CA . ALA A 1 126 ? 23.674 -8.906 -26.375 1.00 58.22 126 ALA A CA 1
ATOM 1037 C C . ALA A 1 126 ? 24.204 -8.147 -27.603 1.00 58.22 126 ALA A C 1
ATOM 1039 O O . ALA A 1 126 ? 25.407 -8.147 -27.848 1.00 58.22 126 ALA A O 1
ATOM 1040 N N . ALA A 1 127 ? 23.339 -7.410 -28.309 1.00 61.12 127 ALA A N 1
ATOM 1041 C CA . ALA A 1 127 ? 23.733 -6.610 -29.473 1.00 61.12 127 ALA A CA 1
ATOM 1042 C C . ALA A 1 127 ? 24.730 -5.484 -29.134 1.00 61.12 127 ALA A C 1
ATOM 1044 O O . ALA A 1 127 ? 25.569 -5.127 -29.948 1.00 61.12 127 ALA A O 1
ATOM 1045 N N . ARG A 1 128 ? 24.693 -4.941 -27.909 1.00 63.59 128 ARG A N 1
ATOM 1046 C CA . ARG A 1 128 ? 25.686 -3.953 -27.442 1.00 63.59 128 ARG A CA 1
ATOM 1047 C C . ARG A 1 128 ? 27.074 -4.545 -27.198 1.00 63.59 128 ARG A C 1
ATOM 1049 O O . ARG A 1 128 ? 28.048 -3.801 -27.165 1.00 63.59 128 ARG A O 1
ATOM 1056 N N . LEU A 1 129 ? 27.154 -5.857 -26.983 1.00 64.56 129 LEU A N 1
ATOM 1057 C CA . LEU A 1 129 ? 28.398 -6.571 -26.698 1.00 64.56 129 LEU A CA 1
ATOM 1058 C C . LEU A 1 129 ? 29.049 -7.123 -27.973 1.00 64.56 129 LEU A C 1
ATOM 1060 O O . LEU A 1 129 ? 30.247 -7.391 -27.960 1.00 64.56 129 LEU A O 1
ATOM 1064 N N . SER A 1 130 ? 28.302 -7.230 -29.077 1.00 63.78 130 SER A N 1
ATOM 1065 C CA . SER A 1 130 ? 28.815 -7.740 -30.355 1.00 63.78 130 SER A CA 1
ATOM 1066 C C . SER A 1 130 ? 30.019 -6.980 -30.938 1.00 63.78 130 SER A C 1
ATOM 1068 O O . SER A 1 130 ? 30.816 -7.630 -31.609 1.00 63.78 130 SER A O 1
ATOM 1070 N N . PRO A 1 131 ? 30.228 -5.664 -30.698 1.00 72.81 131 PRO A N 1
ATOM 1071 C CA . PRO A 1 131 ? 31.429 -4.976 -31.183 1.00 72.81 131 PRO A CA 1
ATOM 1072 C C . PRO A 1 131 ? 32.694 -5.310 -30.382 1.00 72.81 131 PRO A C 1
ATOM 1074 O O . PRO A 1 131 ? 33.798 -5.114 -30.877 1.00 72.81 131 PRO A O 1
ATOM 1077 N N . PHE A 1 132 ? 32.545 -5.765 -29.136 1.00 66.81 132 PHE A N 1
ATOM 1078 C CA . PHE A 1 132 ? 33.653 -5.920 -28.187 1.00 66.81 132 PHE A CA 1
ATOM 1079 C C . PHE A 1 132 ? 34.051 -7.377 -27.956 1.00 66.81 132 PHE A C 1
ATOM 1081 O O . PHE A 1 132 ? 35.158 -7.639 -27.493 1.00 66.81 132 PHE A O 1
ATOM 1088 N N . TYR A 1 133 ? 33.161 -8.318 -28.271 1.00 65.25 133 TYR A N 1
ATOM 1089 C CA . TYR A 1 133 ? 33.355 -9.739 -28.014 1.00 65.25 133 TYR A CA 1
ATOM 1090 C C . TYR A 1 133 ? 32.988 -10.542 -29.261 1.00 65.25 133 TYR A C 1
ATOM 1092 O O . TYR A 1 133 ? 31.861 -10.463 -29.747 1.00 65.25 133 TYR A O 1
ATOM 1100 N N . SER A 1 134 ? 33.936 -11.325 -29.773 1.00 67.38 134 SER A N 1
ATOM 1101 C CA . SER A 1 134 ? 33.759 -12.123 -30.999 1.00 67.38 134 SER A CA 1
ATOM 1102 C C . SER A 1 134 ? 33.461 -13.598 -30.715 1.00 67.38 134 SER A C 1
ATOM 1104 O O . SER A 1 134 ? 33.009 -14.316 -31.601 1.00 67.38 134 SER A O 1
ATOM 1106 N N . GLY A 1 135 ? 33.689 -14.057 -29.480 1.00 60.53 135 GLY A N 1
ATOM 1107 C CA . GLY A 1 135 ? 33.451 -15.437 -29.069 1.00 60.53 135 GLY A CA 1
ATOM 1108 C C . GLY A 1 135 ? 33.279 -15.584 -27.552 1.00 60.53 135 GLY A C 1
ATOM 1109 O O . GLY A 1 135 ? 33.704 -14.711 -26.790 1.00 60.53 135 GLY A O 1
ATOM 1110 N N . PRO A 1 136 ? 32.657 -16.683 -27.093 1.00 60.19 136 PRO A N 1
ATOM 1111 C CA . PRO A 1 136 ? 32.346 -16.909 -25.679 1.00 60.19 136 PRO A CA 1
ATOM 1112 C C . PRO A 1 136 ? 33.593 -17.097 -24.798 1.00 60.19 136 PRO A C 1
ATOM 1114 O O . PRO A 1 136 ? 33.522 -16.897 -23.588 1.00 60.19 136 PRO A O 1
ATOM 1117 N N . ASP A 1 137 ? 34.744 -17.410 -25.396 1.00 58.00 137 ASP A N 1
ATOM 1118 C CA . ASP A 1 137 ? 36.018 -17.622 -24.693 1.00 58.00 137 ASP A CA 1
ATOM 1119 C C . ASP A 1 137 ? 36.613 -16.330 -24.109 1.00 58.00 137 ASP A C 1
ATOM 1121 O O . ASP A 1 137 ? 37.479 -16.372 -23.238 1.00 58.00 137 ASP A O 1
ATOM 1125 N N . GLN A 1 138 ? 36.136 -15.171 -24.569 1.00 61.09 138 GLN A N 1
ATOM 1126 C CA . GLN A 1 138 ? 36.598 -13.847 -24.139 1.00 61.09 138 GLN A CA 1
ATOM 1127 C C . GLN A 1 138 ? 35.814 -13.309 -22.931 1.00 61.09 138 GLN A C 1
ATOM 1129 O O . GLN A 1 138 ? 36.146 -12.250 -22.395 1.00 61.09 138 GLN A O 1
ATOM 1134 N N . ILE A 1 139 ? 34.755 -14.008 -22.508 1.00 60.53 139 ILE A N 1
ATOM 1135 C CA . ILE A 1 139 ? 33.834 -13.535 -21.475 1.00 60.53 139 ILE A CA 1
ATOM 1136 C C . ILE A 1 139 ? 34.137 -14.244 -20.159 1.00 60.53 139 ILE A C 1
ATOM 1138 O O . ILE A 1 139 ? 33.926 -15.445 -20.002 1.00 60.53 139 ILE A O 1
ATOM 1142 N N . VAL A 1 140 ? 34.574 -13.459 -19.177 1.00 57.91 140 VAL A N 1
ATOM 1143 C CA . VAL A 1 140 ? 34.720 -13.905 -17.793 1.00 57.91 140 VAL A CA 1
ATOM 1144 C C . VAL A 1 140 ? 33.561 -13.336 -16.981 1.00 57.91 140 VAL A C 1
ATOM 1146 O O . VAL A 1 140 ? 33.443 -12.125 -16.787 1.00 57.91 140 VAL A O 1
ATOM 1149 N N . LEU A 1 141 ? 32.679 -14.213 -16.504 1.00 54.84 141 LEU A N 1
ATOM 1150 C CA . LEU A 1 141 ? 31.538 -13.834 -15.682 1.00 54.84 141 LEU A CA 1
ATOM 1151 C C . LEU A 1 141 ? 31.977 -13.761 -14.222 1.00 54.84 141 LEU A C 1
ATOM 1153 O O . LEU A 1 141 ? 32.349 -14.768 -13.621 1.00 54.84 141 LEU A O 1
ATOM 1157 N N . SER A 1 142 ? 31.898 -12.566 -13.640 1.00 50.25 142 SER A N 1
ATOM 1158 C CA . SER A 1 142 ? 32.021 -12.384 -12.197 1.00 50.25 142 SER A CA 1
ATOM 1159 C C . SER A 1 142 ? 30.642 -12.105 -11.611 1.00 50.25 142 SER A C 1
ATOM 1161 O O . SER A 1 142 ? 29.985 -11.124 -11.958 1.00 50.25 142 SER A O 1
ATOM 1163 N N . THR A 1 143 ? 30.164 -12.992 -10.738 1.00 51.50 143 THR A N 1
ATOM 1164 C CA . THR A 1 143 ? 28.888 -12.796 -10.042 1.00 51.50 143 THR A CA 1
ATOM 1165 C C . THR A 1 143 ? 29.101 -12.707 -8.538 1.00 51.50 143 THR A C 1
ATOM 1167 O O . THR A 1 143 ? 29.843 -13.494 -7.947 1.00 51.50 143 THR A O 1
ATOM 1170 N N . LYS A 1 144 ? 28.451 -11.716 -7.917 1.00 49.84 144 LYS A N 1
ATOM 1171 C CA . LYS A 1 144 ? 28.365 -11.545 -6.464 1.00 49.84 144 LYS A CA 1
ATOM 1172 C C . LYS A 1 144 ? 26.945 -11.884 -6.034 1.00 49.84 144 LYS A C 1
AT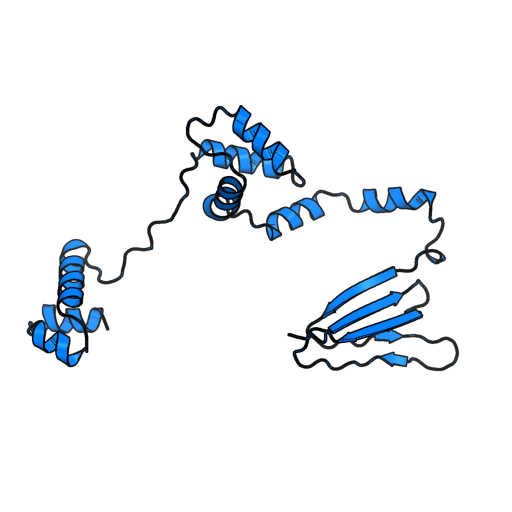OM 1174 O O . LYS A 1 144 ? 26.029 -11.089 -6.247 1.00 49.84 144 LYS A O 1
ATOM 1179 N N . HIS A 1 145 ? 26.760 -13.039 -5.403 1.00 53.16 145 HIS A N 1
ATOM 1180 C CA . HIS A 1 145 ? 25.463 -13.440 -4.861 1.00 53.16 145 HIS A CA 1
ATOM 1181 C C . HIS A 1 145 ? 25.472 -13.345 -3.325 1.00 53.16 145 HIS A C 1
ATOM 1183 O O . HIS A 1 145 ? 26.294 -14.002 -2.684 1.00 53.16 145 HIS A O 1
ATOM 1189 N N . PRO A 1 146 ? 24.590 -12.532 -2.706 1.00 43.75 146 PRO A N 1
ATOM 1190 C CA . PRO A 1 146 ? 24.381 -12.580 -1.265 1.00 43.75 146 PRO A CA 1
ATOM 1191 C C . PRO A 1 146 ? 23.573 -13.834 -0.932 1.00 43.75 146 PRO A C 1
ATOM 1193 O O . PRO A 1 146 ? 22.449 -13.988 -1.412 1.00 43.75 146 PRO A O 1
ATOM 1196 N N . MET A 1 147 ? 24.139 -14.726 -0.122 1.00 48.59 147 MET A N 1
ATOM 1197 C CA . MET A 1 147 ? 23.551 -16.041 0.114 1.00 48.59 147 MET A CA 1
ATOM 1198 C C . MET A 1 147 ? 23.208 -16.282 1.592 1.00 48.59 147 MET A C 1
ATOM 1200 O O . MET A 1 147 ? 23.888 -15.774 2.488 1.00 48.59 147 MET A O 1
ATOM 1204 N N . MET A 1 148 ? 22.115 -17.021 1.835 1.00 36.62 148 MET A N 1
ATOM 1205 C CA . MET A 1 148 ? 21.662 -17.460 3.168 1.00 36.62 148 MET A CA 1
ATOM 1206 C C . MET A 1 148 ? 21.675 -18.986 3.369 1.00 36.62 148 MET A C 1
ATOM 1208 O O . MET A 1 148 ? 21.492 -19.419 4.501 1.00 36.62 148 MET A O 1
ATOM 1212 N N . GLU A 1 149 ? 21.903 -19.785 2.322 1.00 42.78 149 GLU A N 1
ATOM 1213 C CA . GLU A 1 149 ? 21.901 -21.257 2.382 1.00 42.78 149 GLU A CA 1
ATOM 1214 C C . GLU A 1 149 ? 23.182 -21.847 1.765 1.00 42.78 149 GLU A C 1
ATOM 1216 O O . GLU A 1 149 ? 23.972 -21.126 1.159 1.00 42.78 149 GLU A O 1
ATOM 1221 N N . ASP A 1 150 ? 23.420 -23.143 1.961 1.00 41.62 150 ASP A N 1
ATOM 1222 C CA . ASP A 1 150 ? 24.644 -23.825 1.527 1.00 41.62 150 ASP A CA 1
ATOM 1223 C C . ASP A 1 150 ? 24.667 -23.995 -0.008 1.00 41.62 150 ASP A C 1
ATOM 1225 O O . ASP A 1 150 ? 23.785 -24.641 -0.573 1.00 41.62 150 ASP A O 1
ATOM 1229 N N . LEU A 1 151 ? 25.694 -23.476 -0.697 1.00 44.84 151 LEU A N 1
ATOM 1230 C CA . LEU A 1 151 ? 25.993 -23.846 -2.089 1.00 44.84 151 LEU A CA 1
ATOM 1231 C C . LEU A 1 151 ? 27.307 -24.626 -2.147 1.00 44.84 151 LEU A C 1
ATOM 1233 O O . LEU A 1 151 ? 28.299 -24.247 -1.523 1.00 44.84 151 LEU A O 1
ATOM 1237 N N . CYS A 1 152 ? 27.323 -25.695 -2.937 1.00 43.75 152 CYS A N 1
ATOM 1238 C CA . CYS A 1 152 ? 28.553 -26.368 -3.338 1.00 43.75 152 CYS A CA 1
ATOM 1239 C C . CYS A 1 152 ? 28.918 -25.889 -4.744 1.00 43.75 152 CYS A C 1
ATOM 1241 O O . CYS A 1 152 ? 28.145 -26.104 -5.676 1.00 43.75 152 CYS A O 1
ATOM 1243 N N . PHE A 1 153 ? 30.087 -25.272 -4.908 1.00 45.94 153 PHE A N 1
ATOM 1244 C CA . PHE A 1 153 ? 30.667 -25.050 -6.231 1.00 45.94 153 PHE A CA 1
ATOM 1245 C C . PHE A 1 153 ? 31.686 -26.159 -6.497 1.00 45.94 153 PHE A C 1
ATOM 1247 O O . PHE A 1 153 ? 32.622 -26.351 -5.718 1.00 45.94 153 PHE A O 1
ATOM 1254 N N . ALA A 1 154 ? 31.500 -26.899 -7.587 1.00 39.16 154 ALA A N 1
ATOM 1255 C CA . ALA A 1 154 ? 32.540 -27.767 -8.118 1.00 39.16 154 ALA A CA 1
ATOM 1256 C C . ALA A 1 154 ? 33.415 -26.926 -9.053 1.00 39.16 154 ALA A C 1
ATOM 1258 O O . ALA A 1 154 ? 32.940 -26.464 -10.090 1.00 39.16 154 ALA A O 1
ATOM 1259 N N . ALA A 1 155 ? 34.668 -26.690 -8.670 1.00 38.56 155 ALA A N 1
ATOM 1260 C CA . ALA A 1 155 ? 35.660 -26.109 -9.563 1.00 38.56 155 ALA A CA 1
ATOM 1261 C C . ALA A 1 155 ? 36.447 -27.252 -10.216 1.00 38.56 155 ALA A C 1
ATOM 1263 O O . ALA A 1 155 ? 37.063 -28.072 -9.530 1.00 38.56 155 ALA A O 1
ATOM 1264 N N . THR A 1 156 ? 36.411 -27.332 -11.543 1.00 37.09 156 THR A N 1
ATOM 1265 C CA . THR A 1 156 ? 37.291 -28.208 -12.317 1.00 37.09 156 THR A CA 1
ATOM 1266 C C . THR A 1 156 ? 38.654 -27.540 -12.450 1.00 37.09 156 THR A C 1
ATOM 1268 O O . THR A 1 156 ? 38.841 -26.663 -13.288 1.00 37.09 156 THR A O 1
ATOM 1271 N N . ALA A 1 157 ? 39.615 -27.949 -11.619 1.00 35.78 157 ALA A N 1
ATOM 1272 C CA . ALA A 1 157 ? 41.018 -27.636 -11.850 1.00 35.78 157 ALA A CA 1
ATOM 1273 C C . ALA A 1 157 ? 41.564 -28.616 -12.902 1.00 35.78 157 ALA A C 1
ATOM 1275 O O . ALA A 1 157 ? 41.411 -29.833 -12.780 1.00 35.78 157 ALA A O 1
ATOM 1276 N N . GLY A 1 158 ? 42.166 -28.100 -13.973 1.00 40.28 158 GLY A N 1
ATOM 1277 C CA . GLY A 1 158 ? 42.795 -28.940 -14.992 1.00 40.28 158 GLY A CA 1
ATOM 1278 C C . GLY A 1 158 ? 43.848 -29.887 -14.395 1.00 40.28 158 GLY A C 1
ATOM 1279 O O . GLY A 1 158 ? 44.611 -29.503 -13.515 1.00 40.28 158 GLY A O 1
ATOM 1280 N N . ARG A 1 159 ? 43.866 -31.132 -14.899 1.00 40.38 159 ARG A N 1
ATOM 1281 C CA . ARG A 1 159 ? 44.775 -32.274 -14.622 1.00 40.38 159 ARG A CA 1
ATOM 1282 C C . ARG A 1 159 ? 45.017 -32.708 -13.167 1.00 40.38 159 ARG A C 1
ATOM 1284 O O . ARG A 1 159 ? 45.539 -33.804 -12.989 1.00 40.38 159 ARG A O 1
ATOM 1291 N N . GLN A 1 160 ? 44.607 -31.963 -12.147 1.00 41.91 160 GLN A N 1
ATOM 1292 C CA . GLN A 1 160 ? 44.762 -32.367 -10.746 1.00 41.91 160 GLN A CA 1
ATOM 1293 C C . GLN A 1 160 ? 43.499 -32.059 -9.935 1.00 41.91 160 GLN A C 1
ATOM 1295 O O . GLN A 1 160 ? 43.433 -31.067 -9.224 1.00 41.91 160 GLN A O 1
ATOM 1300 N N . GLY A 1 161 ? 42.513 -32.957 -10.029 1.00 39.59 161 GLY A N 1
ATOM 1301 C CA . GLY A 1 161 ? 41.424 -33.091 -9.057 1.00 39.59 161 GLY A CA 1
ATOM 1302 C C . GLY A 1 161 ? 40.320 -32.025 -9.099 1.00 39.59 161 GLY A C 1
ATOM 1303 O O . GLY A 1 161 ? 40.546 -30.828 -9.235 1.00 39.59 161 GLY A O 1
ATOM 1304 N N . THR A 1 162 ? 39.077 -32.472 -8.939 1.00 43.16 162 THR A N 1
ATOM 1305 C CA . THR A 1 162 ? 37.918 -31.596 -8.743 1.00 43.16 162 THR A CA 1
ATOM 1306 C C . THR A 1 162 ? 37.970 -31.016 -7.331 1.00 43.16 162 THR A C 1
ATOM 1308 O O . THR A 1 162 ? 37.795 -31.748 -6.354 1.00 43.16 162 THR A O 1
ATOM 1311 N N . THR A 1 163 ? 38.178 -29.709 -7.191 1.00 43.25 163 THR A N 1
ATOM 1312 C CA . THR A 1 163 ? 38.134 -29.060 -5.876 1.00 43.25 163 THR A CA 1
ATOM 1313 C C . THR A 1 163 ? 36.687 -28.696 -5.570 1.00 43.25 163 THR A C 1
ATOM 1315 O O . THR A 1 163 ? 36.112 -27.772 -6.149 1.00 43.25 163 THR A O 1
ATOM 1318 N N . LEU A 1 164 ? 36.068 -29.452 -4.663 1.00 44.94 164 LEU A N 1
ATOM 1319 C CA . LEU A 1 164 ? 34.747 -29.135 -4.129 1.00 44.94 164 LEU A CA 1
ATOM 1320 C C . LEU A 1 164 ? 34.889 -28.064 -3.042 1.00 44.94 164 LEU A C 1
ATOM 1322 O O . LEU A 1 164 ? 35.288 -28.355 -1.915 1.00 44.94 164 LEU A O 1
ATOM 1326 N N . LEU A 1 165 ? 34.519 -26.825 -3.362 1.00 46.53 165 LEU A N 1
ATOM 1327 C CA . LEU A 1 165 ? 34.341 -25.772 -2.364 1.00 46.53 165 LEU A CA 1
ATOM 1328 C C . LEU A 1 165 ? 32.976 -25.977 -1.701 1.00 46.53 165 LEU A C 1
ATOM 1330 O O . LEU A 1 165 ? 31.940 -25.519 -2.188 1.00 46.53 165 LEU A O 1
ATOM 1334 N N . LYS A 1 166 ? 32.979 -26.731 -0.597 1.00 43.44 166 LYS A N 1
ATOM 1335 C CA . LYS A 1 166 ? 31.808 -26.943 0.257 1.00 43.44 166 LYS A CA 1
ATOM 1336 C C . LYS A 1 166 ? 31.871 -25.986 1.436 1.00 43.44 166 LYS A C 1
ATOM 1338 O O . LYS A 1 166 ? 32.634 -26.201 2.375 1.00 43.44 166 LYS A O 1
ATOM 1343 N N . CYS A 1 167 ? 31.043 -24.951 1.412 1.00 46.16 167 CYS A N 1
ATOM 1344 C CA . CYS A 1 167 ? 30.981 -23.989 2.501 1.00 46.16 167 CYS A CA 1
ATOM 1345 C C . CYS A 1 167 ? 29.624 -24.083 3.196 1.00 46.16 167 CYS A C 1
ATOM 1347 O O . CYS A 1 167 ? 28.591 -23.820 2.589 1.00 46.16 167 CYS A O 1
ATOM 1349 N N . ARG A 1 168 ? 29.640 -24.503 4.469 1.00 46.12 168 ARG A N 1
ATOM 1350 C CA . ARG A 1 168 ? 28.451 -24.523 5.328 1.00 46.12 168 ARG A CA 1
ATOM 1351 C C . ARG A 1 168 ? 28.276 -23.158 5.982 1.00 46.12 168 ARG A C 1
ATOM 1353 O O . ARG A 1 168 ? 29.142 -22.750 6.758 1.00 46.12 168 ARG A O 1
ATOM 1360 N N . PHE A 1 169 ? 27.154 -22.490 5.749 1.00 51.47 169 PHE A N 1
ATOM 1361 C CA . PHE A 1 169 ? 26.855 -21.189 6.346 1.00 51.47 169 PHE A CA 1
ATOM 1362 C C . PHE A 1 169 ? 25.587 -21.261 7.197 1.00 51.47 169 PHE A C 1
ATOM 1364 O O . PHE A 1 169 ? 24.466 -21.126 6.721 1.00 51.47 169 PHE A O 1
ATOM 1371 N N . ARG A 1 170 ? 25.760 -21.432 8.514 1.00 46.97 170 ARG A N 1
ATOM 1372 C CA . ARG A 1 170 ? 24.654 -21.336 9.478 1.00 46.97 170 ARG A CA 1
ATOM 1373 C C . ARG A 1 170 ? 24.352 -19.872 9.804 1.00 46.97 170 ARG A C 1
ATOM 1375 O O . ARG A 1 170 ? 25.011 -19.271 10.649 1.00 46.97 170 ARG A O 1
ATOM 1382 N N . GLY A 1 171 ? 23.344 -19.304 9.144 1.00 48.34 171 GLY A N 1
ATOM 1383 C CA . GLY A 1 171 ? 22.642 -18.088 9.584 1.00 48.34 171 GLY A CA 1
ATOM 1384 C C . GLY A 1 171 ? 23.384 -16.750 9.445 1.00 48.34 171 GLY A C 1
ATOM 1385 O O . GLY A 1 171 ? 22.799 -15.713 9.753 1.00 48.34 171 GLY A O 1
ATOM 1386 N N . LYS A 1 172 ? 24.631 -16.726 8.960 1.00 50.78 172 LYS A N 1
ATOM 1387 C CA . LYS A 1 172 ? 25.359 -15.488 8.628 1.00 50.78 172 LYS A CA 1
ATOM 1388 C C . LYS A 1 172 ? 25.338 -15.272 7.118 1.00 50.78 172 LYS A C 1
ATOM 1390 O O . LYS A 1 172 ? 25.650 -16.192 6.369 1.00 50.78 172 LYS A O 1
ATOM 1395 N N . ARG A 1 173 ? 24.983 -14.060 6.670 1.00 50.56 173 ARG A N 1
ATOM 1396 C CA . ARG A 1 173 ? 25.052 -13.699 5.246 1.00 50.56 173 ARG A CA 1
ATOM 1397 C C . ARG A 1 173 ? 26.507 -13.693 4.802 1.00 50.56 173 ARG A C 1
ATOM 1399 O O . ARG A 1 173 ? 27.321 -12.952 5.354 1.00 50.56 173 ARG A O 1
ATOM 1406 N N . VAL A 1 174 ? 26.806 -14.491 3.787 1.00 55.12 174 VAL A N 1
ATOM 1407 C CA . VAL A 1 174 ? 28.126 -14.546 3.166 1.00 55.12 174 VAL A CA 1
ATOM 1408 C C . VAL A 1 174 ? 27.991 -14.118 1.716 1.00 55.12 174 VAL A C 1
ATOM 1410 O O . VAL A 1 174 ? 27.034 -14.479 1.028 1.00 55.12 174 VAL A O 1
ATOM 1413 N N . SER A 1 175 ? 28.924 -13.282 1.274 1.00 51.56 175 SER A N 1
ATOM 1414 C CA . SER A 1 175 ? 29.049 -12.911 -0.129 1.00 51.56 175 SER A CA 1
ATOM 1415 C C . SER A 1 175 ? 30.127 -13.774 -0.759 1.00 51.56 175 SER A C 1
ATOM 1417 O O . SER A 1 175 ? 31.274 -13.749 -0.312 1.00 51.56 175 SER A O 1
ATOM 1419 N N . ILE A 1 176 ? 29.748 -14.519 -1.791 1.00 56.22 176 ILE A N 1
ATOM 1420 C CA . ILE A 1 176 ? 30.676 -15.292 -2.612 1.00 56.22 176 ILE A CA 1
ATOM 1421 C C . ILE A 1 176 ? 30.842 -14.534 -3.925 1.00 56.22 176 ILE A C 1
ATOM 1423 O O . ILE A 1 176 ? 29.854 -14.213 -4.593 1.00 56.22 176 ILE A O 1
ATOM 1427 N N . LEU A 1 177 ? 32.086 -14.215 -4.262 1.00 54.91 177 LEU A N 1
ATOM 1428 C CA . LEU A 1 177 ? 32.485 -13.782 -5.590 1.00 54.91 177 LEU A CA 1
ATOM 1429 C C . LEU A 1 177 ? 32.996 -15.019 -6.316 1.00 54.91 177 LEU A C 1
ATOM 1431 O O . LEU A 1 177 ? 33.981 -15.600 -5.878 1.00 54.91 177 LEU A O 1
ATOM 1435 N N . ALA A 1 178 ? 32.343 -15.421 -7.399 1.00 58.19 178 ALA A N 1
ATOM 1436 C CA . ALA A 1 178 ? 32.836 -16.492 -8.257 1.00 58.19 178 ALA A CA 1
ATOM 1437 C C . ALA A 1 178 ? 33.169 -15.922 -9.633 1.00 58.19 178 ALA A C 1
ATOM 1439 O O . ALA A 1 178 ? 32.395 -15.136 -10.186 1.00 58.19 178 ALA A O 1
ATOM 1440 N N . VAL A 1 179 ? 34.325 -16.319 -10.156 1.00 58.22 179 VAL A N 1
ATOM 1441 C CA . VAL A 1 179 ? 34.811 -15.974 -11.489 1.00 58.22 179 VAL A CA 1
ATOM 1442 C C . VAL A 1 179 ? 34.740 -17.236 -12.339 1.00 58.22 179 VAL A C 1
ATOM 1444 O O . VAL A 1 179 ? 35.371 -18.242 -12.013 1.00 58.22 179 VAL A O 1
ATOM 1447 N N . MET A 1 180 ? 33.942 -17.205 -13.402 1.00 59.47 180 MET A N 1
ATOM 1448 C CA . MET A 1 180 ? 33.677 -18.364 -14.255 1.00 59.47 180 MET A CA 1
ATOM 1449 C C . MET A 1 180 ? 33.862 -18.016 -15.730 1.00 59.47 180 MET A C 1
ATOM 1451 O O . MET A 1 180 ? 33.558 -16.900 -16.150 1.00 59.47 180 MET A O 1
ATOM 1455 N N . GLY A 1 181 ? 34.305 -18.989 -16.518 1.00 59.66 181 GLY A N 1
ATOM 1456 C CA . GLY A 1 181 ? 34.240 -18.947 -17.979 1.00 59.66 181 GLY A CA 1
ATOM 1457 C C . GLY A 1 181 ? 33.759 -20.277 -18.546 1.00 59.66 181 GLY A C 1
ATOM 1458 O O . GLY A 1 181 ? 33.307 -21.152 -17.809 1.00 59.66 181 GLY A O 1
ATOM 1459 N N . MET A 1 182 ? 33.884 -20.445 -19.863 1.00 56.12 182 MET A N 1
ATOM 1460 C CA . MET A 1 182 ? 33.381 -21.620 -20.594 1.00 56.12 182 MET A CA 1
ATOM 1461 C C . MET A 1 182 ? 33.976 -22.961 -20.127 1.00 56.12 182 MET A C 1
ATOM 1463 O O . MET A 1 182 ? 33.356 -24.003 -20.305 1.00 56.12 182 MET A O 1
ATOM 1467 N N . GLN A 1 183 ? 35.159 -22.939 -19.504 1.00 57.38 183 GLN A N 1
ATOM 1468 C CA . GLN A 1 183 ? 35.887 -24.128 -19.037 1.00 57.38 183 GLN A CA 1
ATOM 1469 C C . GLN A 1 183 ? 35.643 -24.456 -17.549 1.00 57.38 183 GLN A C 1
ATOM 1471 O O . GLN A 1 183 ? 36.158 -25.453 -17.040 1.00 57.38 183 GLN A O 1
ATOM 1476 N N . GLY A 1 184 ? 34.852 -23.637 -16.846 1.00 60.41 184 GLY A N 1
ATOM 1477 C CA . GLY A 1 184 ? 34.521 -23.819 -15.433 1.00 60.41 184 GLY A CA 1
ATOM 1478 C C . GLY A 1 184 ? 34.831 -22.599 -14.563 1.00 60.41 184 GLY A C 1
ATOM 1479 O O . GLY A 1 184 ? 35.027 -21.481 -15.042 1.00 60.41 184 GLY A O 1
ATOM 1480 N N . VAL A 1 185 ? 34.830 -22.816 -13.247 1.00 58.94 185 VAL A N 1
ATOM 1481 C CA . VAL A 1 185 ? 35.126 -21.784 -12.243 1.00 58.94 185 VAL A CA 1
ATOM 1482 C C . VAL A 1 185 ? 36.640 -21.616 -12.125 1.00 58.94 185 VAL A C 1
ATOM 1484 O O . VAL A 1 185 ? 37.327 -22.549 -11.718 1.00 58.94 185 VAL A O 1
ATOM 1487 N N . PHE A 1 186 ? 37.153 -20.428 -12.441 1.00 59.12 186 PHE A N 1
ATOM 1488 C CA . PHE A 1 186 ? 38.584 -20.117 -12.353 1.00 59.12 186 PHE A CA 1
ATOM 1489 C C . PHE A 1 186 ? 39.032 -19.792 -10.928 1.00 59.12 186 PHE A C 1
ATOM 1491 O O . PHE A 1 186 ? 40.186 -20.001 -10.568 1.00 59.12 186 PHE A O 1
ATOM 1498 N N . GLY A 1 187 ? 38.121 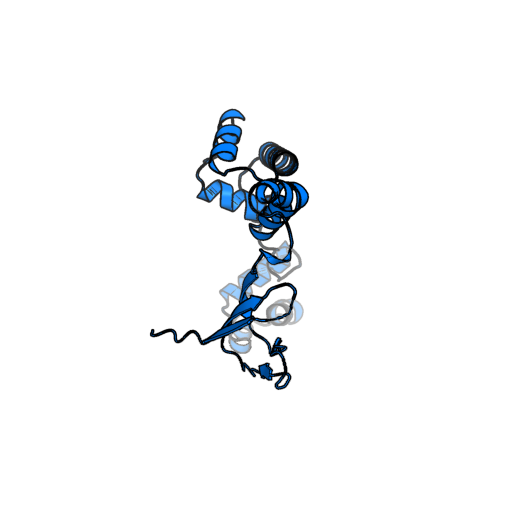-19.276 -10.106 1.00 58.09 187 GLY A N 1
ATOM 1499 C CA . GLY A 1 187 ? 38.410 -18.927 -8.725 1.00 58.09 187 GLY A CA 1
ATOM 1500 C C . GLY A 1 187 ? 37.201 -18.319 -8.035 1.00 58.09 187 GLY A C 1
ATOM 1501 O O . GLY A 1 187 ? 36.251 -17.865 -8.678 1.00 58.09 187 GLY A O 1
ATOM 1502 N N . GLY A 1 188 ? 37.231 -18.312 -6.707 1.00 57.84 188 GLY A N 1
ATOM 1503 C CA . GLY A 1 188 ? 36.201 -17.660 -5.920 1.00 57.84 188 GLY A CA 1
ATOM 1504 C C . GLY A 1 188 ? 36.739 -17.130 -4.603 1.00 57.84 188 GLY A C 1
ATOM 1505 O O . GLY A 1 188 ? 37.593 -17.750 -3.975 1.00 57.84 188 GLY A O 1
ATOM 1506 N N . GLU A 1 189 ? 36.230 -15.975 -4.193 1.00 54.00 189 GLU A N 1
ATOM 1507 C CA . GLU A 1 189 ? 36.528 -15.361 -2.906 1.00 54.00 189 GLU A CA 1
ATOM 1508 C C . GLU A 1 189 ? 35.260 -15.366 -2.054 1.00 54.00 189 GLU A C 1
ATOM 1510 O O . GLU A 1 189 ? 34.190 -14.921 -2.477 1.00 54.00 189 GLU A O 1
ATOM 1515 N N . ILE A 1 190 ? 35.380 -15.876 -0.834 1.00 57.47 190 ILE A N 1
ATOM 1516 C CA . ILE A 1 190 ? 34.286 -15.936 0.128 1.00 57.47 190 ILE A CA 1
ATOM 1517 C C . ILE A 1 190 ? 34.561 -14.885 1.187 1.00 57.47 190 ILE A C 1
ATOM 1519 O O . ILE A 1 190 ? 35.482 -15.023 1.988 1.00 57.47 190 ILE A O 1
ATOM 1523 N N . ARG A 1 191 ? 33.740 -13.836 1.214 1.00 51.66 191 ARG A N 1
ATOM 1524 C CA . ARG A 1 191 ? 33.800 -12.818 2.261 1.00 51.66 191 ARG A CA 1
ATOM 1525 C C . ARG A 1 191 ? 32.629 -12.998 3.210 1.00 51.66 191 ARG A C 1
ATOM 1527 O O . ARG A 1 191 ? 31.475 -12.742 2.862 1.00 51.66 191 ARG A O 1
ATOM 1534 N N . THR A 1 192 ? 32.930 -13.428 4.429 1.00 51.28 192 THR A N 1
ATOM 1535 C CA . THR A 1 192 ? 32.036 -13.258 5.576 1.00 51.28 192 THR A CA 1
ATOM 1536 C C . THR A 1 192 ? 31.983 -11.780 5.925 1.00 51.28 192 THR A C 1
ATOM 1538 O O . THR A 1 192 ? 33.013 -11.179 6.220 1.00 51.28 192 THR A O 1
ATOM 1541 N N . ALA A 1 193 ? 30.791 -11.186 5.900 1.00 46.59 193 ALA A N 1
ATOM 1542 C CA . ALA A 1 193 ? 30.608 -9.827 6.385 1.00 46.59 193 ALA A CA 1
ATOM 1543 C C . ALA A 1 193 ? 30.843 -9.801 7.908 1.00 46.59 193 ALA A C 1
ATOM 1545 O O . ALA A 1 193 ? 29.962 -10.174 8.684 1.00 46.59 193 ALA A O 1
ATOM 1546 N N . LEU A 1 194 ? 32.039 -9.393 8.338 1.00 37.47 194 LEU A N 1
ATOM 1547 C CA . LEU A 1 194 ? 32.259 -8.884 9.688 1.00 37.47 194 LEU A CA 1
ATOM 1548 C C . LEU A 1 194 ? 31.720 -7.453 9.706 1.00 37.47 194 LEU A C 1
ATOM 1550 O O . LEU A 1 194 ? 32.389 -6.522 9.269 1.00 37.47 194 LEU A O 1
ATOM 1554 N N . PHE A 1 195 ? 30.483 -7.287 10.164 1.00 33.38 195 PHE A N 1
ATOM 1555 C CA . PHE A 1 195 ? 30.024 -5.978 10.608 1.00 33.38 195 PHE A CA 1
ATOM 1556 C C . PHE A 1 195 ? 30.722 -5.690 11.943 1.00 33.38 195 PHE A C 1
ATOM 1558 O O . PHE A 1 195 ? 30.392 -6.318 12.949 1.00 33.38 195 PHE A O 1
ATOM 1565 N N . HIS A 1 196 ? 31.708 -4.789 11.947 1.00 29.72 196 HIS A N 1
ATOM 1566 C CA . HIS A 1 196 ? 31.995 -4.019 13.155 1.00 29.72 196 HIS A CA 1
ATOM 1567 C C . HIS A 1 196 ? 30.825 -3.047 13.354 1.00 29.72 196 HIS A C 1
ATOM 1569 O O . HIS A 1 196 ? 30.384 -2.415 12.393 1.00 29.72 196 HIS A O 1
ATOM 1575 N N . VAL A 1 197 ? 30.286 -3.069 14.575 1.00 33.53 197 VAL A N 1
ATOM 1576 C CA . VAL A 1 197 ? 29.168 -2.252 15.077 1.00 33.53 197 VAL A CA 1
ATOM 1577 C C . VAL A 1 197 ? 29.450 -0.767 14.899 1.00 33.53 197 VAL A C 1
ATOM 1579 O O . VAL A 1 197 ? 30.607 -0.373 15.163 1.00 33.53 197 VAL A O 1
#

Foldseek 3Di:
DLVVLCCCCPVVVDDLVVSCVVVVHDSVLSVVQNVCCVPPVDSDDDDPPQPQDPADPVLLVVVVVVCVVCLPDDLVVNLVVCVVVCRPPDDSDPVSVVCNCCRNVVNDPVNSVVSVVVPDDPVVVVVVCVVPDDDQQPDKDKDKDFDQAWDWFFFDDPPDDTDIPTDGDHGFTKIKIWIAGPNGTPDIDIDGDPDDD

Sequence (197 aa):
MRWRAIVLMYVYSVETATVATVLGTSVRSLGRWYRRIRKTGNVLKDKPRTRTSRWPSHVCAFIHQYVQDHPCFDFEELRYELQALDTTGINVSDSTICRALRFDLNLTRKALTKRARESMPRECRAARLSPFYSGPDQIVLSTKHPMMEDLCFAATAGRQGTTLLKCRFRGKRVSILAVMGMQGVFGGEIRTALFHV

pLDDT: mean 70.6, std 17.73, range [29.72, 93.5]

Secondary structure (DSSP, 8-state):
-HHHHHHHHHTS---HHHHHHHTT--HHHHHHHHHHHHHHS--SPPPP-----S--HHHHHHHHHHHHH-TT--HHHHHHHHHHTT-TT----HHHHHHHHHHTS---HHHHHHHHHHHS-THHHHHTTTTT-SSGGG--EEEEEEESS--EEEEE-SSS-EEEEE---SSS-EEEEEEEETTEEEEEEEEE-----

InterPro domains:
  IPR009057 Homedomain-like superfamily [SSF46689] (5-102)

Radius of gyration: 30.51 Å; chains: 1; bounding box: 72×54×70 Å

Organism: NCBI:txid29920